Protein AF-A0A953Z1Z4-F1 (afdb_monomer_lite)

Sequence (354 aa):
MKSGLVVFALAICALLLSGCITTVADVEQEVRETPWWFLEAEFSTRVTYVAPASSANELEDGTKLRPILGLQRAVEIAKHGDLLLLQEGTYDLIPQAYVERRVGNAADADYRAEISVSVGLLIEGKALSIIGSGAAKTVIKTNANYGVLFENAGRSQLKNLTLTGGVRGKDGRSTDAALVVRYSWLAVEDCHIVDNNRAEEGGATYPGVIGVCGREGSALMVRRCTIRGNTWDGVALYRSDPEVRESQARALIEDCDISQGNGVGVGVTWDAFGMVVRTKVHNYWKGIGAFGNSVLRVYNSSVFNQRGWGIVATGDAYMEASNNVIFSNGTTGMAAWSSNARGVFRNNIIANNG

Secondary structure (DSSP, 8-state):
-------SSSSSSSSS------SHHHHHHHHHHS-TT-------S-EEEEE---S------SBTTBPEESHHHHHHHPPTTEEEEEPSEEEE---EEEEESS-TTS-GGGTT--EEEEEEEEEESS-EEEEES-TTTEEEE--SSEEEEEEEEEEEEEES-EEE--EE-S-TTS--EEEEEEEEEEEEES-EEE---EE-TT---SS--EEEEE-TT-EEEEES-EEE--SS-SEEE-PPPTTSTT---EEEEES-EEE--SSEEEEE-TT-EEEEES-EEESSSEEEEE-TT-EEEEES-EEE--SSEEEEE-TT-EEEEES-EEE--SSEEEEE-STT-EEEEES-EEES--

Radius of gyration: 21.22 Å; chains: 1; bounding box: 67×40×74 Å

Foldseek 3Di:
DDDDDDDDDPDPPPPPDDDDPPDPVVVVCCVVVVPPPPDPDPADPAEFEEEEADPDPDDADRDPVRGHYADQVVLVPDAARYEYEYEFDEHEFDWDKDWDQAFQQDDPVCRRPIDIWTWRHEQELHAYEYEYPAQVGAEYAQLIQASYEYENHEEYEDYGHEQENFEAEADLRHQGESHEYFLYEYEYYNHEQEHNQHYDDNHDLPPFYESYEFEFNYEYEAELYEQENTAEERYEFTQYDPVDPPRATEYEHENYEFEYYAYEPYEYEAAHEYEYEQYEFEHYLEYHEYYAQYEYEYYLYEFEHHQAEGYEYEHLYEYEYANYEFEHYEHYRYDDDYPNYYYHYYNYHHYHYD

pLDDT: mean 88.82, std 19.3, range [27.14, 98.94]

Structure (mmCIF, N/CA/C/O backbone):
data_AF-A0A953Z1Z4-F1
#
_entry.id   AF-A0A953Z1Z4-F1
#
loop_
_atom_site.group_PDB
_atom_site.id
_atom_site.type_symbol
_atom_site.label_atom_id
_atom_site.label_alt_id
_atom_site.label_comp_id
_atom_site.label_asym_id
_atom_site.label_entity_id
_atom_site.label_seq_id
_atom_site.pdbx_PDB_ins_code
_atom_site.Cartn_x
_atom_site.Cartn_y
_atom_site.Cartn_z
_atom_site.occupancy
_atom_site.B_iso_or_equiv
_atom_site.auth_seq_id
_atom_site.auth_comp_id
_atom_site.auth_asym_id
_atom_site.auth_atom_id
_atom_site.pdbx_PDB_model_num
ATOM 1 N N . MET A 1 1 ? 40.358 -16.518 46.194 1.00 39.00 1 MET A N 1
ATOM 2 C CA . MET A 1 1 ? 39.034 -17.091 45.866 1.00 39.00 1 MET A CA 1
ATOM 3 C C . MET A 1 1 ? 37.999 -15.975 45.811 1.00 39.00 1 MET A C 1
ATOM 5 O O . MET A 1 1 ? 37.407 -15.638 46.825 1.00 39.00 1 MET A O 1
ATOM 9 N N . LYS A 1 2 ? 37.855 -15.345 44.643 1.00 31.38 2 LYS A N 1
ATOM 10 C CA . LYS A 1 2 ? 36.746 -14.458 44.275 1.00 31.38 2 LYS A CA 1
ATOM 11 C C . LYS A 1 2 ? 36.551 -14.649 42.774 1.00 31.38 2 LYS A C 1
ATOM 13 O O . LYS A 1 2 ? 37.437 -14.309 41.999 1.00 31.38 2 LYS A O 1
ATOM 18 N N . SER A 1 3 ? 35.445 -15.266 42.400 1.00 32.06 3 SER A N 1
ATOM 19 C CA . SER A 1 3 ? 35.053 -15.553 41.024 1.00 32.06 3 SER A CA 1
ATOM 20 C C . SER A 1 3 ? 33.548 -15.376 40.942 1.00 32.06 3 SER A C 1
ATOM 22 O O . SER A 1 3 ? 32.828 -15.983 41.734 1.00 32.06 3 SER A O 1
ATOM 24 N N . GLY A 1 4 ? 33.084 -14.553 40.007 1.00 28.70 4 GLY A N 1
ATOM 25 C CA . GLY A 1 4 ? 31.661 -14.416 39.735 1.00 28.70 4 GLY A CA 1
ATOM 26 C C . GLY A 1 4 ? 31.318 -13.178 38.919 1.00 28.70 4 GLY A C 1
ATOM 27 O O . GLY A 1 4 ? 31.053 -12.133 39.493 1.00 28.70 4 GLY A O 1
ATOM 28 N N . LEU A 1 5 ? 31.269 -13.364 37.597 1.00 29.09 5 LEU A N 1
ATOM 29 C CA . LEU A 1 5 ? 30.326 -12.717 36.677 1.00 29.09 5 LEU A CA 1
ATOM 30 C C . LEU A 1 5 ? 30.402 -11.185 36.481 1.00 29.09 5 LEU A C 1
ATOM 32 O O . LEU A 1 5 ? 29.611 -10.458 37.058 1.00 29.09 5 LEU A O 1
ATOM 36 N N . VAL A 1 6 ? 31.243 -10.716 35.546 1.00 29.97 6 VAL A N 1
ATOM 37 C CA . VAL A 1 6 ? 30.913 -9.610 34.611 1.00 29.97 6 VAL A CA 1
ATOM 38 C C . VAL A 1 6 ? 31.758 -9.784 33.340 1.00 29.97 6 VAL A C 1
ATOM 40 O O . VAL A 1 6 ? 32.857 -9.253 33.240 1.00 29.97 6 VAL A O 1
ATOM 43 N N . VAL A 1 7 ? 31.264 -10.544 32.362 1.00 31.16 7 VAL A N 1
ATOM 44 C CA . VAL A 1 7 ? 31.755 -10.507 30.970 1.00 31.16 7 VAL A CA 1
ATOM 45 C C . VAL A 1 7 ? 30.549 -10.726 30.064 1.00 31.16 7 VAL A C 1
ATOM 47 O O . VAL A 1 7 ? 30.296 -11.846 29.658 1.00 31.16 7 VAL A O 1
ATOM 50 N N . PHE A 1 8 ? 29.759 -9.679 29.824 1.00 27.69 8 PHE A N 1
ATOM 51 C CA . PHE A 1 8 ? 28.788 -9.600 28.719 1.00 27.69 8 PHE A CA 1
ATOM 52 C C . PHE A 1 8 ? 28.308 -8.142 28.585 1.00 27.69 8 PHE A C 1
ATOM 54 O O . PHE A 1 8 ? 27.170 -7.816 28.890 1.00 27.69 8 PHE A O 1
ATOM 61 N N . ALA A 1 9 ? 29.213 -7.224 28.222 1.00 28.95 9 ALA A N 1
ATOM 62 C CA . ALA A 1 9 ? 28.842 -5.829 27.924 1.00 28.95 9 ALA A CA 1
ATOM 63 C C . ALA A 1 9 ? 29.837 -5.070 27.016 1.00 28.95 9 ALA A C 1
ATOM 65 O O . ALA A 1 9 ? 29.764 -3.851 26.917 1.00 28.95 9 ALA A O 1
ATOM 66 N N . LEU A 1 10 ? 30.774 -5.747 26.343 1.00 27.14 10 LEU A N 1
ATOM 67 C CA . LEU A 1 10 ? 31.858 -5.085 25.594 1.00 27.14 10 LEU A CA 1
ATOM 68 C C . LEU A 1 10 ? 32.090 -5.700 24.203 1.00 27.14 10 LEU A C 1
ATOM 70 O O . LEU A 1 10 ? 33.219 -5.957 23.806 1.00 27.14 10 LEU A O 1
ATOM 74 N N . ALA A 1 11 ? 31.007 -5.931 23.455 1.00 29.14 11 ALA A N 1
ATOM 75 C CA . ALA A 1 11 ? 31.085 -6.364 22.052 1.00 29.14 11 ALA A CA 1
ATOM 76 C C . ALA A 1 11 ? 30.099 -5.654 21.099 1.00 29.14 11 ALA A C 1
ATOM 78 O O . ALA A 1 11 ? 29.925 -6.103 19.974 1.00 29.14 11 ALA A O 1
ATOM 79 N N . ILE A 1 12 ? 29.468 -4.541 21.506 1.00 30.00 12 ILE A N 1
ATOM 80 C CA . ILE A 1 12 ? 28.538 -3.777 20.637 1.00 30.00 12 ILE A CA 1
ATOM 81 C C . ILE A 1 12 ? 28.973 -2.307 20.434 1.00 30.00 12 ILE A C 1
ATOM 83 O O . ILE A 1 12 ? 28.430 -1.602 19.593 1.00 30.00 12 ILE A O 1
ATOM 87 N N . CYS A 1 13 ? 30.038 -1.838 21.093 1.00 27.14 13 CYS A N 1
ATOM 88 C CA . CYS A 1 13 ? 30.489 -0.440 20.977 1.00 27.14 13 CYS A CA 1
ATOM 89 C C . CYS A 1 13 ? 31.632 -0.178 19.974 1.00 27.14 13 CYS A C 1
ATOM 91 O O . CYS A 1 13 ? 32.169 0.924 19.967 1.00 27.14 13 CYS A O 1
ATOM 93 N N . ALA A 1 14 ? 31.997 -1.129 19.106 1.00 28.48 14 ALA A N 1
ATOM 94 C CA . ALA A 1 14 ? 33.123 -0.967 18.170 1.00 28.48 14 ALA A CA 1
ATOM 95 C C . ALA A 1 14 ? 32.751 -1.059 16.673 1.00 28.48 14 ALA A C 1
ATOM 97 O O . ALA A 1 14 ? 33.623 -1.298 15.847 1.00 28.48 14 ALA A O 1
ATOM 98 N N . LEU A 1 15 ? 31.479 -0.838 16.314 1.00 30.70 15 LEU A N 1
ATOM 99 C CA . LEU A 1 15 ? 31.006 -0.774 14.916 1.00 30.70 15 LEU A CA 1
ATOM 100 C C . LEU A 1 15 ? 30.395 0.589 14.528 1.00 30.70 15 LEU A C 1
ATOM 102 O O . LEU A 1 15 ? 29.820 0.727 13.458 1.00 30.70 15 LEU A O 1
ATOM 106 N N . LEU A 1 16 ? 30.541 1.621 15.370 1.00 35.06 16 LEU A N 1
ATOM 107 C CA . LEU A 1 16 ? 29.943 2.951 15.147 1.00 35.06 16 LEU A CA 1
ATOM 108 C C . LEU A 1 16 ? 30.948 4.059 14.778 1.00 35.06 16 LEU A C 1
ATOM 110 O O . LEU A 1 16 ? 30.630 5.240 14.897 1.00 35.06 16 LEU A O 1
ATOM 114 N N . LEU A 1 17 ? 32.148 3.711 14.302 1.00 35.44 17 LEU A N 1
ATOM 115 C CA . LEU A 1 17 ? 33.164 4.689 13.885 1.00 35.44 17 LEU A CA 1
ATOM 116 C C . LEU A 1 17 ? 33.831 4.328 12.544 1.00 35.44 17 LEU A C 1
ATOM 118 O O . LEU A 1 17 ? 35.035 4.123 12.470 1.00 35.44 17 LEU A O 1
ATOM 122 N N . SER A 1 18 ? 33.030 4.297 11.480 1.00 33.69 18 SER A N 1
ATOM 123 C CA . SER A 1 18 ? 33.409 4.637 10.094 1.00 33.69 18 SER A CA 1
ATOM 124 C C . SER A 1 18 ? 32.100 4.706 9.300 1.00 33.69 18 SER A C 1
ATOM 126 O O . SER A 1 18 ? 31.426 3.702 9.135 1.00 33.69 18 SER A O 1
ATOM 128 N N . GLY A 1 19 ? 31.560 5.874 8.964 1.00 37.56 19 GLY A N 1
ATOM 129 C CA . GLY A 1 19 ? 32.072 6.643 7.838 1.00 37.56 19 GLY A CA 1
ATOM 130 C C . GLY A 1 19 ? 31.734 5.927 6.526 1.00 37.56 19 GLY A C 1
ATOM 131 O O . GLY A 1 19 ? 32.506 5.073 6.115 1.00 37.56 19 GLY A O 1
ATOM 132 N N . CYS A 1 20 ? 30.621 6.327 5.894 1.00 36.88 20 CYS A N 1
ATOM 133 C CA . CYS A 1 20 ? 30.140 5.928 4.560 1.00 36.88 20 CYS A CA 1
ATOM 134 C C . CYS A 1 20 ? 29.563 4.506 4.383 1.00 36.88 20 CYS A C 1
ATOM 136 O O . CYS A 1 20 ? 30.297 3.555 4.159 1.00 36.88 20 CYS A O 1
ATOM 138 N N . ILE A 1 21 ? 28.229 4.400 4.290 1.00 43.94 21 ILE A N 1
ATOM 139 C CA . ILE A 1 21 ? 27.592 3.418 3.393 1.00 43.94 21 ILE A CA 1
ATOM 140 C C . ILE A 1 21 ? 27.780 3.988 1.980 1.00 43.94 21 ILE A C 1
ATOM 142 O O . ILE A 1 21 ? 27.016 4.852 1.552 1.00 43.94 21 ILE A O 1
ATOM 146 N N . THR A 1 22 ? 28.859 3.615 1.290 1.00 38.91 22 THR A N 1
ATOM 147 C CA . THR A 1 22 ? 29.182 4.126 -0.061 1.00 38.91 22 THR A CA 1
ATOM 148 C C . THR A 1 22 ? 29.061 3.077 -1.151 1.00 38.91 22 THR A C 1
ATOM 150 O O . THR A 1 22 ? 29.210 3.416 -2.328 1.00 38.91 22 THR A O 1
ATOM 153 N N . THR A 1 23 ? 28.778 1.815 -0.816 1.00 43.38 23 THR A N 1
ATOM 154 C CA . THR A 1 23 ? 28.785 0.742 -1.810 1.00 43.38 23 THR A CA 1
ATOM 155 C C . THR A 1 23 ? 27.528 -0.125 -1.774 1.00 43.38 23 THR A C 1
ATOM 157 O O . THR A 1 23 ? 26.881 -0.312 -0.749 1.00 43.38 23 THR A O 1
ATOM 160 N N . VAL A 1 24 ? 27.181 -0.689 -2.936 1.00 45.53 24 VAL A N 1
ATOM 161 C CA . VAL A 1 24 ? 26.105 -1.689 -3.082 1.00 45.53 24 VAL A CA 1
ATOM 162 C C . VAL A 1 24 ? 26.367 -2.920 -2.197 1.00 45.53 24 VAL A C 1
ATOM 164 O O . VAL A 1 24 ? 25.415 -3.568 -1.774 1.00 45.53 24 VAL A O 1
ATOM 167 N N . ALA A 1 25 ? 27.635 -3.203 -1.870 1.00 44.03 25 ALA A N 1
ATOM 168 C CA . ALA A 1 25 ? 28.040 -4.314 -1.011 1.00 44.03 25 ALA A CA 1
ATOM 169 C C . ALA A 1 25 ? 27.599 -4.127 0.453 1.00 44.03 25 ALA A C 1
ATOM 171 O O . ALA A 1 25 ? 27.152 -5.089 1.072 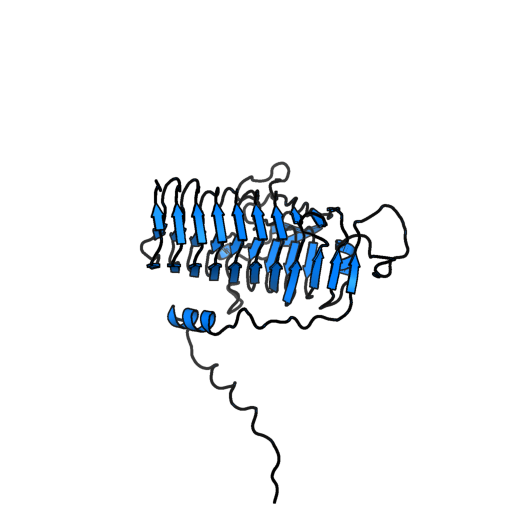1.00 44.03 25 ALA A O 1
ATOM 172 N N . ASP A 1 26 ? 27.622 -2.897 0.971 1.00 46.97 26 ASP A N 1
ATOM 173 C CA . ASP A 1 26 ? 27.179 -2.591 2.340 1.00 46.97 26 ASP A CA 1
ATOM 174 C C . ASP A 1 26 ? 25.657 -2.799 2.482 1.00 46.97 26 ASP A C 1
ATOM 176 O O . ASP A 1 26 ? 25.180 -3.413 3.434 1.00 46.97 26 ASP A O 1
ATOM 180 N N . VAL A 1 27 ? 24.893 -2.406 1.453 1.00 48.56 27 VAL A N 1
ATOM 181 C CA . VAL A 1 27 ? 23.439 -2.649 1.360 1.00 48.56 27 VAL A CA 1
ATOM 182 C C . VAL A 1 27 ? 23.122 -4.134 1.113 1.00 48.56 27 VAL A C 1
ATOM 184 O O . VAL A 1 27 ? 22.095 -4.648 1.555 1.00 48.56 27 VAL A O 1
ATOM 187 N N . GLU A 1 28 ? 23.966 -4.865 0.378 1.00 45.47 28 GLU A N 1
ATOM 188 C CA . GLU A 1 28 ? 23.849 -6.325 0.229 1.00 45.47 28 GLU A CA 1
ATOM 189 C C . GLU A 1 28 ? 24.060 -7.060 1.551 1.00 45.47 28 GLU A C 1
ATOM 191 O O . GLU A 1 28 ? 23.304 -7.990 1.842 1.00 45.47 28 GLU A O 1
ATOM 196 N N . GLN A 1 29 ? 25.044 -6.638 2.344 1.00 45.31 29 GLN A N 1
ATOM 197 C CA . GLN A 1 29 ? 25.326 -7.222 3.645 1.00 45.31 29 GLN A CA 1
ATOM 198 C C . GLN A 1 29 ? 24.194 -6.924 4.633 1.00 45.31 29 GLN A C 1
ATOM 200 O O . GLN A 1 29 ? 23.641 -7.854 5.210 1.00 45.31 29 GLN A O 1
ATOM 205 N N . GLU A 1 30 ? 23.733 -5.677 4.730 1.00 47.91 30 GLU A N 1
ATOM 206 C CA . GLU A 1 30 ? 22.654 -5.297 5.648 1.00 47.91 30 GLU A CA 1
ATOM 207 C C . GLU A 1 30 ? 21.309 -5.959 5.299 1.00 47.91 30 GLU A C 1
ATOM 209 O O . GLU A 1 30 ? 20.579 -6.390 6.187 1.00 47.91 30 GLU A O 1
ATOM 214 N N . VAL A 1 31 ? 20.982 -6.140 4.014 1.00 49.59 31 VAL A N 1
ATOM 215 C CA . VAL A 1 31 ? 19.740 -6.831 3.608 1.00 49.59 31 VAL A CA 1
ATOM 216 C C . VAL A 1 31 ? 19.810 -8.345 3.824 1.00 49.59 31 VAL A C 1
ATOM 218 O O . VAL A 1 31 ? 18.771 -8.973 4.039 1.00 49.59 31 VAL A O 1
ATOM 221 N N . ARG A 1 32 ? 21.007 -8.942 3.756 1.00 45.38 32 ARG A N 1
ATOM 222 C CA . ARG A 1 32 ? 21.220 -10.360 4.087 1.00 45.38 32 ARG A CA 1
ATOM 223 C C . ARG A 1 32 ? 21.270 -10.603 5.594 1.00 45.38 32 ARG A C 1
ATOM 225 O O . ARG A 1 32 ? 20.822 -11.658 6.036 1.00 45.38 32 ARG A O 1
ATOM 232 N N . GLU A 1 33 ? 21.819 -9.660 6.354 1.00 44.09 33 GLU A N 1
ATOM 233 C CA . GLU A 1 33 ? 22.084 -9.802 7.788 1.00 44.09 33 GLU A CA 1
ATOM 234 C C . GLU A 1 33 ? 20.971 -9.239 8.674 1.00 44.09 33 GLU A C 1
ATOM 236 O O . GLU A 1 33 ? 20.835 -9.700 9.804 1.00 44.09 33 GLU A O 1
ATOM 241 N N . THR A 1 34 ? 20.128 -8.323 8.179 1.00 47.97 34 THR A N 1
ATOM 242 C CA . THR A 1 34 ? 18.913 -7.902 8.890 1.00 47.97 34 THR A CA 1
ATOM 243 C C . THR A 1 34 ? 17.870 -9.004 8.733 1.00 47.97 34 THR A C 1
ATOM 245 O O . THR A 1 34 ? 17.279 -9.149 7.657 1.00 47.97 34 THR A O 1
ATOM 248 N N . PRO A 1 35 ? 17.612 -9.822 9.764 1.00 45.59 35 PRO A N 1
ATOM 249 C CA . PRO A 1 35 ? 16.699 -10.933 9.628 1.00 45.59 35 PRO A CA 1
ATOM 250 C C . PRO A 1 35 ? 15.281 -10.361 9.587 1.00 45.59 35 PRO A C 1
ATOM 252 O O . PRO A 1 35 ? 14.710 -10.009 10.616 1.00 45.59 35 PRO A O 1
ATOM 255 N N . TRP A 1 36 ? 14.687 -10.302 8.393 1.00 51.44 36 TRP A N 1
ATOM 256 C CA . TRP A 1 36 ? 13.279 -9.928 8.179 1.00 51.44 36 TRP A CA 1
ATOM 257 C C . TRP A 1 36 ? 12.291 -10.776 9.010 1.00 51.44 36 TRP A C 1
ATOM 259 O O . TRP A 1 36 ? 11.128 -10.415 9.160 1.00 51.44 36 TRP A O 1
ATOM 269 N N . TRP A 1 37 ? 12.760 -11.905 9.547 1.00 52.84 37 TRP A N 1
ATOM 270 C CA . TRP A 1 37 ? 12.016 -12.916 10.293 1.00 52.84 37 TRP A CA 1
ATOM 271 C C . TRP A 1 37 ? 12.143 -12.816 11.825 1.00 52.84 37 TRP A C 1
ATOM 273 O O . TRP A 1 37 ? 11.499 -13.594 12.523 1.00 52.84 37 TRP A O 1
ATOM 283 N N . PHE A 1 38 ? 12.909 -11.867 12.372 1.00 40.75 38 PHE A N 1
ATOM 284 C CA . PHE A 1 38 ? 13.003 -11.653 13.822 1.00 40.75 38 PHE A CA 1
ATOM 285 C C . PHE A 1 38 ? 12.279 -10.374 14.216 1.00 40.75 38 PHE A C 1
ATOM 287 O O . PHE A 1 38 ? 12.937 -9.374 14.427 1.00 40.75 38 PHE A O 1
ATOM 294 N N . LEU A 1 39 ? 10.949 -10.378 14.314 1.00 45.50 39 LEU A N 1
ATOM 295 C CA . LEU A 1 39 ? 10.192 -9.340 15.026 1.00 45.50 39 LEU A CA 1
ATOM 296 C C . LEU A 1 39 ? 8.840 -9.918 15.471 1.00 45.50 39 LEU A C 1
ATOM 298 O O . LEU A 1 39 ? 7.792 -9.567 14.930 1.00 45.50 39 LEU A O 1
ATOM 302 N N . GLU A 1 40 ? 8.846 -10.809 16.465 1.00 49.97 40 GLU A N 1
ATOM 303 C CA . GLU A 1 40 ? 7.657 -10.938 17.312 1.00 49.97 40 GLU A CA 1
ATOM 304 C C . GLU A 1 40 ? 7.470 -9.569 17.969 1.00 49.97 40 GLU A C 1
ATOM 306 O O . GLU A 1 40 ? 8.343 -9.093 18.697 1.00 49.97 40 GLU A O 1
ATOM 311 N N . ALA A 1 41 ? 6.406 -8.852 17.610 1.00 53.59 41 ALA A N 1
ATOM 312 C CA . ALA A 1 41 ? 6.128 -7.606 18.296 1.00 53.59 41 ALA A CA 1
ATOM 313 C C . ALA A 1 41 ? 5.805 -7.937 19.758 1.00 53.59 41 ALA A C 1
ATOM 315 O O . ALA A 1 41 ? 5.051 -8.868 20.046 1.00 53.59 41 ALA A O 1
ATOM 316 N N . GLU A 1 42 ? 6.398 -7.179 20.677 1.00 53.47 42 GLU A N 1
ATOM 317 C CA . GLU A 1 42 ? 6.029 -7.202 22.088 1.00 53.47 42 GLU A CA 1
ATOM 318 C C . GLU A 1 42 ? 4.626 -6.596 22.206 1.00 53.47 42 GLU A C 1
ATOM 320 O O . GLU A 1 42 ? 4.450 -5.398 22.418 1.00 53.47 42 GLU A O 1
ATOM 325 N N . PHE A 1 43 ? 3.604 -7.411 21.951 1.00 60.69 43 PHE A N 1
ATOM 326 C CA . PHE A 1 43 ? 2.219 -6.978 22.035 1.00 60.69 43 PHE A CA 1
ATOM 327 C C . PHE A 1 43 ? 1.748 -6.990 23.491 1.00 60.69 43 PHE A C 1
ATOM 329 O O . PHE A 1 43 ? 1.956 -7.949 24.238 1.00 60.69 43 PHE A O 1
ATOM 336 N N . SER A 1 44 ? 1.068 -5.912 23.874 1.00 56.88 44 SER A N 1
ATOM 337 C CA . SER A 1 44 ? 0.261 -5.842 25.088 1.00 56.88 44 SER A CA 1
ATOM 338 C C . SER A 1 44 ? -0.927 -6.800 24.946 1.00 56.88 44 SER A C 1
ATOM 340 O O . SER A 1 44 ? -1.548 -6.923 23.894 1.00 56.88 44 SER A O 1
ATOM 342 N N . THR A 1 45 ? -1.256 -7.506 26.023 1.00 70.06 45 THR A N 1
ATOM 343 C CA . THR A 1 45 ? -2.202 -8.633 26.051 1.00 70.06 45 THR A CA 1
ATOM 344 C C . THR A 1 45 ? -3.681 -8.237 26.005 1.00 70.06 45 THR A C 1
ATOM 346 O O . THR A 1 45 ? -4.545 -9.118 26.055 1.00 70.06 45 THR A O 1
ATOM 349 N N . ARG A 1 46 ? -4.024 -6.941 25.929 1.00 94.00 46 ARG A N 1
ATOM 350 C CA . ARG A 1 46 ? -5.434 -6.532 25.913 1.00 94.00 46 ARG A CA 1
ATOM 351 C C . ARG A 1 46 ? -6.049 -6.777 24.538 1.00 94.00 46 ARG A C 1
ATOM 353 O O . ARG A 1 46 ? -5.721 -6.120 23.554 1.00 94.00 46 ARG A O 1
ATOM 360 N N . VAL A 1 47 ? -7.018 -7.686 24.519 1.00 96.44 47 VAL A N 1
ATOM 361 C CA . VAL A 1 47 ? -7.867 -7.959 23.359 1.00 96.44 47 VAL A CA 1
ATOM 362 C C . VAL A 1 47 ? -9.139 -7.127 23.460 1.00 96.44 47 VAL A C 1
ATOM 364 O O . VAL A 1 47 ? -9.850 -7.202 24.462 1.00 96.44 47 VAL A O 1
ATOM 367 N N . THR A 1 48 ? -9.436 -6.365 22.412 1.00 97.12 48 THR A N 1
ATOM 368 C CA . THR A 1 48 ? -10.671 -5.591 22.270 1.00 97.12 48 THR A CA 1
ATOM 369 C C . THR A 1 48 ? -11.428 -6.087 21.046 1.00 97.12 48 THR A C 1
ATOM 371 O O . THR A 1 48 ? -10.906 -6.071 19.932 1.00 97.12 48 THR A O 1
ATOM 374 N N . TYR A 1 49 ? -12.664 -6.532 21.244 1.00 97.31 49 TYR A N 1
ATOM 375 C CA . TYR A 1 49 ? -13.571 -6.864 20.153 1.00 97.31 49 TYR A CA 1
ATOM 376 C C . TYR A 1 49 ? -14.241 -5.591 19.654 1.00 97.31 49 TYR A C 1
ATOM 378 O O . TYR A 1 49 ? -14.703 -4.774 20.452 1.00 97.31 49 TYR A O 1
ATOM 386 N N . VAL A 1 50 ? -14.300 -5.438 18.336 1.00 97.44 50 VAL A N 1
ATOM 387 C CA . VAL A 1 50 ? -14.868 -4.259 17.684 1.00 97.44 50 VAL A CA 1
ATOM 388 C C . VAL A 1 50 ? -15.931 -4.714 16.699 1.00 97.44 50 VAL A C 1
ATOM 390 O O . VAL A 1 50 ? -15.663 -5.573 15.860 1.00 97.44 50 VAL A O 1
ATOM 393 N N . ALA A 1 51 ? -17.119 -4.129 16.761 1.00 96.94 51 ALA A N 1
ATOM 394 C CA . ALA A 1 51 ? -18.193 -4.362 15.801 1.00 96.94 51 ALA A CA 1
ATOM 395 C C . ALA A 1 51 ? -18.392 -3.124 14.914 1.00 96.94 51 ALA A C 1
ATOM 397 O O . ALA A 1 51 ? -17.997 -2.018 15.304 1.00 96.94 51 ALA A O 1
ATOM 398 N N . PRO A 1 52 ? -18.974 -3.274 13.711 1.00 96.88 52 PRO A N 1
ATOM 399 C CA . PRO A 1 52 ? -19.444 -2.131 12.938 1.00 96.88 52 PRO A CA 1
ATOM 400 C C . PRO A 1 52 ? -20.328 -1.213 13.787 1.00 96.88 52 PRO A C 1
ATOM 402 O O . PRO A 1 52 ? -21.045 -1.682 14.673 1.00 96.88 52 PRO A O 1
ATOM 405 N N . ALA A 1 53 ? -20.291 0.092 13.514 1.00 91.19 53 ALA A N 1
ATOM 406 C CA . ALA A 1 53 ? -21.181 1.024 14.195 1.00 91.19 53 ALA A CA 1
ATOM 407 C C . ALA A 1 53 ? -22.643 0.623 13.932 1.00 91.19 53 ALA A C 1
ATOM 409 O O . ALA A 1 53 ? -23.041 0.415 12.784 1.00 91.19 53 ALA A O 1
ATOM 410 N N . SER A 1 54 ? -23.433 0.509 14.996 1.00 83.25 54 SER A N 1
ATOM 411 C CA . SER A 1 54 ? -24.879 0.309 14.921 1.00 83.25 54 SER A CA 1
ATOM 412 C C . SER A 1 54 ? -25.582 1.495 15.579 1.00 83.25 54 SER A C 1
ATOM 414 O O . SER A 1 54 ? -24.979 2.231 16.356 1.00 83.25 54 SER A O 1
ATOM 416 N N . SER A 1 55 ? -26.858 1.711 15.268 1.00 64.06 55 SER A N 1
ATOM 417 C CA . SER A 1 55 ? -27.637 2.825 15.823 1.00 64.06 55 SER A CA 1
ATOM 418 C C . SER A 1 55 ? -28.052 2.637 17.292 1.00 64.06 55 SER A C 1
ATOM 420 O O . SER A 1 55 ? -28.821 3.448 17.803 1.00 64.06 55 SER A O 1
ATOM 422 N N . ALA A 1 56 ? -27.628 1.561 17.964 1.00 62.75 56 ALA A N 1
ATOM 423 C CA . ALA A 1 56 ? -28.070 1.233 19.315 1.00 62.75 56 ALA A CA 1
ATOM 424 C C . ALA A 1 56 ? -27.082 1.742 20.379 1.00 62.75 56 ALA A C 1
ATOM 426 O O . ALA A 1 56 ? -25.893 1.442 20.335 1.00 62.75 56 ALA A O 1
ATOM 427 N N . ASN A 1 57 ? -27.603 2.482 21.363 1.00 60.19 57 ASN A N 1
ATOM 428 C CA . ASN A 1 57 ? -26.886 2.850 22.587 1.00 60.19 57 ASN A CA 1
ATOM 429 C C . ASN A 1 57 ? -26.766 1.619 23.497 1.00 60.19 57 ASN A C 1
ATOM 431 O O . ASN A 1 57 ? -27.578 1.431 24.405 1.00 60.19 57 ASN A O 1
ATOM 435 N N . GLU A 1 58 ? -25.775 0.773 23.247 1.00 74.38 58 GLU A N 1
ATOM 436 C CA . GLU A 1 58 ? -25.441 -0.342 24.131 1.00 74.38 58 GLU A CA 1
ATOM 437 C C . GLU A 1 58 ? -24.241 0.008 25.019 1.00 74.38 58 GLU A C 1
ATOM 439 O O . GLU A 1 58 ? -23.407 0.849 24.691 1.00 74.38 58 GLU A O 1
ATOM 444 N N . LEU A 1 59 ? -24.169 -0.610 26.199 1.00 83.31 59 LEU A N 1
ATOM 445 C CA . LEU A 1 59 ? -23.004 -0.490 27.073 1.00 83.31 59 LEU A CA 1
ATOM 446 C C . LEU A 1 59 ? -21.840 -1.277 26.459 1.00 83.31 59 LEU A C 1
ATOM 448 O O . LEU A 1 59 ? -21.898 -2.503 26.401 1.00 83.31 59 LEU A O 1
ATOM 452 N N . GLU A 1 60 ? -20.780 -0.584 26.053 1.00 91.25 60 GLU A N 1
ATOM 453 C CA . GLU A 1 60 ? -19.582 -1.171 25.443 1.00 91.25 60 GLU A CA 1
ATOM 454 C C . GLU A 1 60 ? -18.477 -1.386 26.491 1.00 91.25 60 GLU A C 1
ATOM 456 O O . GLU A 1 60 ? -18.145 -0.473 27.249 1.00 91.25 60 GLU A O 1
ATOM 461 N N . ASP A 1 61 ? -17.865 -2.573 26.533 1.00 93.44 61 ASP A N 1
ATOM 462 C CA . ASP A 1 61 ? -16.680 -2.834 27.374 1.00 93.44 61 ASP A CA 1
ATOM 463 C C . ASP A 1 61 ? -15.496 -3.446 26.601 1.00 93.44 61 ASP A C 1
ATOM 465 O O . ASP A 1 61 ? -14.417 -3.661 27.164 1.00 93.44 61 ASP A O 1
ATOM 469 N N . GLY A 1 62 ? -15.674 -3.694 25.299 1.00 94.19 62 GLY A N 1
ATOM 470 C CA . GLY A 1 62 ? -14.670 -4.283 24.419 1.00 94.19 62 GLY A CA 1
ATOM 471 C C . GLY A 1 62 ? -14.547 -5.801 24.537 1.00 94.19 62 GLY A C 1
ATOM 472 O O . GLY A 1 62 ? -13.658 -6.389 23.919 1.00 94.19 62 GLY A O 1
ATOM 473 N N . THR A 1 63 ? -15.422 -6.460 25.298 1.00 95.62 63 THR A N 1
ATOM 474 C CA . THR A 1 63 ? -15.525 -7.923 25.315 1.00 95.62 63 THR A CA 1
ATOM 475 C C . THR A 1 63 ? -16.263 -8.433 24.080 1.00 95.62 63 THR A C 1
ATOM 477 O O . THR A 1 63 ? -16.948 -7.695 23.379 1.00 95.62 63 THR A O 1
ATOM 480 N N . LYS A 1 64 ? -16.180 -9.742 23.821 1.00 93.94 64 LYS A N 1
ATOM 481 C CA . LYS A 1 64 ? -16.878 -10.374 22.693 1.00 93.94 64 LYS A CA 1
ATOM 482 C C . LYS A 1 64 ? -18.402 -10.179 22.732 1.00 93.94 64 LYS A C 1
ATOM 484 O O . LYS A 1 64 ? -19.017 -10.117 21.674 1.00 93.94 64 LYS A O 1
ATOM 489 N N . LEU A 1 65 ? -18.992 -10.121 23.931 1.00 93.06 65 LEU A N 1
ATOM 490 C CA . LEU A 1 65 ? -20.438 -9.950 24.129 1.00 93.06 65 LEU A CA 1
ATOM 491 C C . LEU A 1 65 ? -20.878 -8.484 24.079 1.00 93.06 65 LEU A C 1
ATOM 493 O O . LEU A 1 65 ? -22.049 -8.224 23.833 1.00 93.06 65 LEU A O 1
ATOM 497 N N . ARG A 1 66 ? -19.959 -7.547 24.335 1.00 94.25 66 ARG A N 1
ATOM 498 C CA . ARG A 1 66 ? -20.206 -6.100 24.354 1.00 94.25 66 ARG A CA 1
ATOM 499 C C . ARG A 1 66 ? -19.055 -5.373 23.644 1.00 94.25 66 ARG A C 1
ATOM 501 O O . ARG A 1 66 ? -18.252 -4.696 24.300 1.00 94.25 66 ARG A O 1
ATOM 508 N N . PRO A 1 67 ? -18.906 -5.590 22.322 1.00 95.94 67 PRO A N 1
ATOM 509 C CA . PRO A 1 67 ? -17.797 -5.036 21.556 1.00 95.94 67 PRO A CA 1
ATOM 510 C C . PRO A 1 67 ? -17.852 -3.506 21.543 1.00 95.94 67 PRO A C 1
ATOM 512 O O . PRO A 1 67 ? -18.912 -2.916 21.729 1.00 95.94 67 PRO A O 1
ATOM 515 N N . ILE A 1 68 ? -16.713 -2.868 21.279 1.00 96.44 68 ILE A N 1
ATOM 516 C CA . ILE A 1 68 ? -16.690 -1.434 20.968 1.00 96.44 68 ILE A CA 1
ATOM 517 C C . ILE A 1 68 ? -17.372 -1.226 19.615 1.00 96.44 68 ILE A C 1
ATOM 519 O O . ILE A 1 68 ? -17.040 -1.930 18.652 1.00 96.44 68 I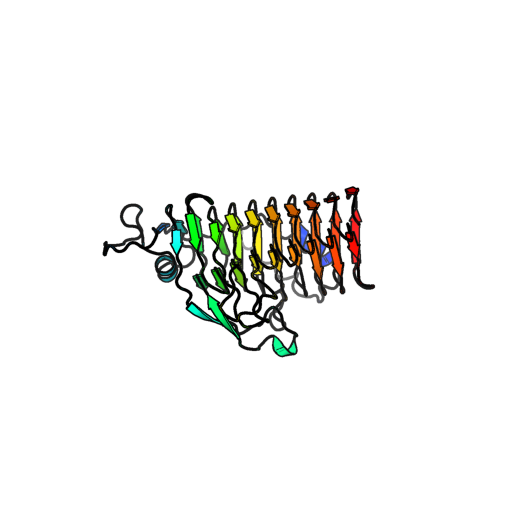LE A O 1
ATOM 523 N N . LEU A 1 69 ? -18.304 -0.278 19.520 1.00 95.75 69 LEU A N 1
ATOM 524 C CA . LEU A 1 69 ? -18.986 0.022 18.264 1.00 95.75 69 LEU A CA 1
ATOM 525 C C . LEU A 1 69 ? -18.185 1.068 17.483 1.00 95.75 69 LEU A C 1
ATOM 527 O O . LEU A 1 69 ? -17.963 2.193 17.926 1.00 95.75 69 LEU A O 1
ATOM 531 N N . GLY A 1 70 ? -17.758 0.694 16.279 1.00 96.12 70 GLY A N 1
ATOM 532 C CA . GLY A 1 70 ? -17.003 1.567 15.386 1.00 96.12 70 GLY A CA 1
ATOM 533 C C . GLY A 1 70 ? -15.485 1.498 15.580 1.00 96.12 70 GLY A C 1
ATOM 534 O O . GLY A 1 70 ? -14.939 1.542 16.684 1.00 96.12 70 GLY A O 1
ATOM 535 N N . LEU A 1 71 ? -14.775 1.425 14.452 1.00 98.06 71 LEU A N 1
ATOM 536 C CA . LEU A 1 71 ? -13.324 1.242 14.435 1.00 98.06 71 LEU A CA 1
ATOM 537 C C . LEU A 1 71 ? -12.554 2.487 14.886 1.00 98.06 71 LEU A C 1
ATOM 539 O O . LEU A 1 71 ? -11.593 2.352 15.638 1.00 98.06 71 LEU A O 1
ATOM 543 N N . GLN A 1 72 ? -12.973 3.688 14.468 1.00 97.62 72 GLN A N 1
ATOM 544 C CA . GLN A 1 72 ? -12.296 4.932 14.868 1.00 97.62 72 GLN A CA 1
ATOM 545 C C . GLN A 1 72 ? -12.305 5.079 16.393 1.00 97.62 72 GLN A C 1
ATOM 547 O O . GLN A 1 72 ? -11.257 5.297 16.997 1.00 97.62 72 GLN A O 1
ATOM 552 N N . ARG A 1 73 ? -13.454 4.815 17.030 1.00 96.50 73 ARG A N 1
ATOM 553 C CA . ARG A 1 73 ? -13.575 4.854 18.487 1.00 96.50 73 ARG A CA 1
ATOM 554 C C . ARG A 1 73 ? -12.697 3.814 19.180 1.00 96.50 73 ARG A C 1
ATOM 556 O O . ARG A 1 73 ? -12.026 4.135 20.159 1.00 96.50 73 ARG A O 1
ATOM 563 N N . ALA A 1 74 ? -12.679 2.581 18.672 1.00 97.69 74 ALA A N 1
ATOM 564 C CA . ALA A 1 74 ? -11.818 1.531 19.207 1.00 97.69 74 ALA A CA 1
ATOM 565 C C . ALA A 1 74 ? -10.333 1.912 19.125 1.00 97.69 74 ALA A C 1
ATOM 567 O O . ALA A 1 74 ? -9.607 1.739 20.102 1.00 97.69 74 ALA A O 1
ATOM 568 N N . VAL A 1 75 ? -9.893 2.485 18.001 1.00 98.00 75 VAL A N 1
ATOM 569 C CA . VAL A 1 75 ? -8.520 2.978 17.841 1.00 98.00 75 VAL A CA 1
ATOM 570 C C . VAL A 1 75 ? -8.228 4.123 18.802 1.00 98.00 75 VAL A C 1
ATOM 572 O O . VAL A 1 75 ? -7.173 4.095 19.423 1.00 98.00 75 VAL A O 1
ATOM 575 N N . GLU A 1 76 ? -9.126 5.091 18.995 1.00 97.56 76 GLU A N 1
ATOM 576 C CA . GLU A 1 76 ? -8.928 6.199 19.944 1.00 97.56 76 GLU A CA 1
ATOM 577 C C . GLU A 1 76 ? -8.618 5.704 21.363 1.00 97.56 76 GLU A C 1
ATOM 579 O O . GLU A 1 76 ? -7.648 6.157 21.974 1.00 97.56 76 GLU A O 1
ATOM 584 N N . ILE A 1 77 ? -9.399 4.744 21.872 1.00 97.25 77 ILE A N 1
ATOM 585 C CA . ILE A 1 77 ? -9.266 4.245 23.251 1.00 97.25 77 ILE A CA 1
ATOM 586 C C . ILE A 1 77 ? -8.197 3.156 23.420 1.00 97.25 77 ILE A C 1
ATOM 588 O O . ILE A 1 77 ? -7.815 2.850 24.555 1.00 97.25 77 ILE A O 1
ATOM 592 N N . ALA A 1 78 ? -7.734 2.553 22.322 1.00 97.06 78 ALA A N 1
ATOM 593 C CA . ALA A 1 78 ? -6.700 1.527 22.346 1.00 97.06 78 ALA A CA 1
ATOM 594 C C . ALA A 1 78 ? -5.366 2.091 22.846 1.00 97.06 78 ALA A C 1
ATOM 596 O O . ALA A 1 78 ? -4.986 3.230 22.540 1.00 97.06 78 ALA A O 1
ATOM 597 N N . LYS A 1 79 ? -4.636 1.269 23.595 1.00 96.81 79 LYS A N 1
ATOM 598 C CA . LYS A 1 79 ? -3.299 1.574 24.104 1.00 96.81 79 LYS A CA 1
ATOM 599 C C . LYS A 1 79 ? -2.228 0.952 23.214 1.00 96.81 79 LYS A C 1
ATOM 601 O O . LYS A 1 79 ? -2.505 0.118 22.357 1.00 96.81 79 LYS A O 1
ATOM 606 N N . HIS A 1 80 ? -0.987 1.384 23.423 1.00 96.31 80 HIS A N 1
ATOM 607 C CA . HIS A 1 80 ? 0.166 0.805 22.746 1.00 96.31 80 HIS A CA 1
ATOM 608 C C . HIS A 1 80 ? 0.231 -0.712 22.968 1.00 96.31 80 HIS A C 1
ATOM 610 O O . HIS A 1 80 ? 0.215 -1.184 24.103 1.00 96.31 80 HIS A O 1
ATOM 616 N N . GLY A 1 81 ? 0.329 -1.448 21.866 1.00 95.50 81 GLY A N 1
ATOM 617 C CA . GLY A 1 81 ? 0.432 -2.898 21.816 1.00 95.50 81 GLY A CA 1
ATOM 618 C C . GLY A 1 81 ? -0.905 -3.641 21.837 1.00 95.50 81 GLY A C 1
ATOM 619 O O . GLY A 1 81 ? -0.863 -4.864 21.781 1.00 95.50 81 GLY A O 1
ATOM 620 N N . ASP A 1 82 ? -2.055 -2.961 21.929 1.00 96.88 82 ASP A N 1
ATOM 621 C CA . ASP A 1 82 ? -3.365 -3.624 22.006 1.00 96.88 82 ASP A CA 1
ATOM 622 C C . ASP A 1 82 ? -3.725 -4.376 20.706 1.00 96.88 82 ASP A C 1
ATOM 624 O O . ASP A 1 82 ? -3.343 -3.993 19.592 1.00 96.88 82 ASP A O 1
ATOM 628 N N . LEU A 1 83 ? -4.529 -5.436 20.862 1.00 96.94 83 LEU A N 1
ATOM 629 C CA . LEU A 1 83 ? -5.104 -6.221 19.770 1.00 96.94 83 LEU A CA 1
ATOM 630 C C . LEU A 1 83 ? -6.581 -5.863 19.568 1.00 96.94 83 LEU A C 1
ATOM 632 O O . LEU A 1 83 ? -7.410 -6.073 20.455 1.00 96.94 83 LEU A O 1
ATOM 636 N N . LEU A 1 84 ? -6.919 -5.393 18.370 1.00 97.81 84 LEU A N 1
ATOM 637 C CA . LEU A 1 84 ? -8.282 -5.141 17.916 1.00 97.81 84 LEU A CA 1
ATOM 638 C C . LEU A 1 84 ? -8.752 -6.293 17.018 1.00 97.81 84 LEU A C 1
ATOM 640 O O . LEU A 1 84 ? -8.239 -6.487 15.914 1.00 97.81 84 LEU A O 1
ATOM 644 N N . LEU A 1 85 ? -9.745 -7.048 17.490 1.00 97.81 85 LEU A N 1
ATOM 645 C CA . LEU A 1 85 ? -10.404 -8.108 16.728 1.00 97.81 85 LEU A CA 1
ATOM 646 C C . LEU A 1 85 ? -11.703 -7.575 16.131 1.00 97.81 85 LEU A C 1
ATOM 648 O O . LEU A 1 85 ? -12.678 -7.334 16.847 1.00 97.81 85 LEU A O 1
ATOM 652 N N . LEU A 1 86 ? -11.713 -7.398 14.814 1.00 98.38 86 LEU A N 1
ATOM 653 C CA . LEU A 1 86 ? -12.867 -6.886 14.091 1.00 98.38 86 LEU A CA 1
ATOM 654 C C . LEU A 1 86 ? -13.822 -8.033 13.765 1.00 98.38 86 LEU A C 1
ATOM 656 O O . LEU A 1 86 ? -13.447 -9.024 13.126 1.00 98.38 86 LEU A O 1
ATOM 660 N N . GLN A 1 87 ? -15.071 -7.882 14.193 1.00 97.94 87 GLN A N 1
ATOM 661 C CA . GLN A 1 87 ? -16.163 -8.749 13.777 1.00 97.94 87 GLN A CA 1
ATOM 662 C C . GLN A 1 87 ? -16.418 -8.620 12.264 1.00 97.94 87 GLN A C 1
ATOM 664 O O . GLN A 1 87 ? -15.855 -7.775 11.558 1.00 97.94 87 GLN A O 1
ATOM 669 N N . GLU A 1 88 ? -17.233 -9.523 11.729 1.00 97.94 88 GLU A N 1
ATOM 670 C CA . GLU A 1 88 ? -17.687 -9.400 10.348 1.00 97.94 88 GLU A CA 1
ATOM 671 C C . GLU A 1 88 ? -18.561 -8.153 10.161 1.00 97.94 88 GLU A C 1
ATOM 673 O O . GLU A 1 88 ? -19.266 -7.715 11.070 1.00 97.94 88 GLU A O 1
ATOM 678 N N . GLY A 1 89 ? -18.497 -7.577 8.964 1.00 98.00 89 GLY A N 1
ATOM 679 C CA . GLY A 1 89 ? -19.269 -6.408 8.577 1.00 98.00 89 GLY A CA 1
ATOM 680 C C . GLY A 1 89 ? -18.433 -5.314 7.927 1.00 98.00 89 GLY A C 1
ATOM 681 O O . GLY A 1 89 ? -17.256 -5.487 7.599 1.00 98.00 89 GLY A O 1
ATOM 682 N N . THR A 1 90 ? -19.089 -4.178 7.695 1.00 98.31 90 THR A N 1
ATOM 683 C CA . THR A 1 90 ? -18.495 -3.006 7.047 1.00 98.31 90 THR A CA 1
ATOM 684 C C . THR A 1 90 ? -18.306 -1.879 8.053 1.00 98.31 90 THR A C 1
ATOM 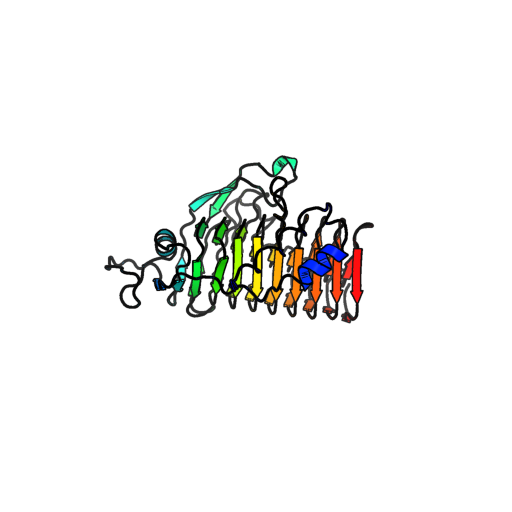686 O O . THR A 1 90 ? -19.266 -1.415 8.658 1.00 98.31 90 THR A O 1
ATOM 689 N N . TYR A 1 91 ? -17.072 -1.412 8.181 1.00 98.38 91 TYR A N 1
ATOM 690 C CA . TYR A 1 91 ? -16.674 -0.265 8.981 1.00 98.38 91 TYR A CA 1
ATOM 691 C C . TYR A 1 91 ? -16.545 0.934 8.041 1.00 98.38 91 TYR A C 1
ATOM 693 O O . TYR A 1 91 ? -15.523 1.096 7.373 1.00 98.38 91 TYR A O 1
ATOM 701 N N . ASP A 1 92 ? -17.612 1.725 7.938 1.00 98.06 92 ASP A N 1
ATOM 702 C CA . ASP A 1 92 ? -17.625 2.971 7.167 1.00 98.06 92 ASP A CA 1
ATOM 703 C C . ASP A 1 92 ? -16.977 4.080 8.006 1.00 98.06 92 ASP A C 1
ATOM 705 O O . ASP A 1 92 ? -17.516 4.484 9.038 1.00 98.06 92 ASP A O 1
ATOM 709 N N . LEU A 1 93 ? -15.775 4.506 7.612 1.00 98.12 93 LEU A N 1
ATOM 710 C CA . LEU A 1 93 ? -15.019 5.527 8.330 1.00 98.12 93 LEU A CA 1
ATOM 711 C C . LEU A 1 93 ? -15.488 6.922 7.922 1.00 98.12 93 LEU A C 1
ATOM 713 O O . LEU A 1 93 ? -15.801 7.169 6.752 1.00 98.12 93 LEU A O 1
ATOM 717 N N . ILE A 1 94 ? -15.492 7.836 8.893 1.00 97.94 94 ILE A N 1
ATOM 718 C CA . ILE A 1 94 ? -15.748 9.256 8.663 1.00 97.94 94 ILE A CA 1
ATOM 719 C C . ILE A 1 94 ? -14.393 9.943 8.449 1.00 97.94 94 ILE A C 1
ATOM 721 O O . ILE A 1 94 ? -13.593 9.973 9.390 1.00 97.94 94 ILE A O 1
ATOM 725 N N . PRO A 1 95 ? -14.113 10.495 7.255 1.00 98.12 95 PRO A N 1
ATOM 726 C CA . PRO A 1 95 ? -12.850 11.172 6.986 1.00 98.12 95 PRO A CA 1
ATOM 727 C C . PRO A 1 95 ? -12.647 12.370 7.914 1.00 98.12 95 PRO A C 1
ATOM 729 O O . PRO A 1 95 ? -13.556 13.176 8.117 1.00 98.12 95 PRO A O 1
ATOM 732 N N . GLN A 1 96 ? -11.439 12.504 8.448 1.00 98.19 96 GLN A N 1
ATOM 733 C CA . GLN A 1 96 ? -11.026 13.618 9.296 1.00 98.19 96 GLN A CA 1
ATOM 734 C C . GLN A 1 96 ? -10.049 14.507 8.530 1.00 98.19 96 GLN A C 1
ATOM 736 O O . GLN A 1 96 ? -9.198 14.005 7.797 1.00 98.19 96 GLN A O 1
ATOM 741 N N . ALA A 1 97 ? -10.161 15.826 8.690 1.00 97.75 97 ALA A N 1
ATOM 742 C CA . ALA A 1 97 ? -9.192 16.753 8.115 1.00 97.75 97 ALA A CA 1
ATOM 743 C C . ALA A 1 97 ? -7.811 16.540 8.753 1.00 97.75 97 ALA A C 1
ATOM 745 O O . ALA A 1 97 ? -7.695 16.422 9.972 1.00 97.75 97 ALA A O 1
ATOM 746 N N . TYR A 1 98 ? -6.771 16.525 7.928 1.00 98.06 98 TYR A N 1
ATOM 747 C CA . TYR A 1 98 ? -5.388 16.345 8.346 1.00 98.06 98 TYR A CA 1
ATOM 748 C C . TYR A 1 98 ? -4.480 17.261 7.519 1.00 98.06 98 TYR A C 1
ATOM 750 O O . TYR A 1 98 ? -4.722 17.515 6.337 1.00 98.06 98 TYR A O 1
ATOM 758 N N . VAL A 1 99 ? -3.433 17.785 8.151 1.00 97.50 99 VAL A N 1
ATOM 759 C CA . VAL A 1 99 ? -2.430 18.613 7.475 1.00 97.50 99 VAL A CA 1
ATOM 760 C C . VAL A 1 99 ? -1.184 17.771 7.291 1.00 97.50 99 VAL A C 1
ATOM 762 O O . VAL A 1 99 ? -0.473 17.481 8.251 1.00 97.50 99 VAL A O 1
ATOM 765 N N . GLU A 1 100 ? -0.917 17.396 6.046 1.00 96.00 100 GLU A N 1
ATOM 766 C CA . GLU A 1 100 ? 0.346 16.780 5.680 1.00 96.00 100 GLU A CA 1
ATOM 767 C C . GLU A 1 100 ? 1.419 17.865 5.651 1.00 96.00 100 GLU A C 1
ATOM 769 O O . GLU A 1 100 ? 1.316 18.836 4.904 1.00 96.00 100 GLU A O 1
ATOM 774 N N . ARG A 1 101 ? 2.446 17.690 6.481 1.00 95.69 101 ARG A N 1
ATOM 775 C CA . ARG A 1 101 ? 3.556 18.644 6.634 1.00 95.69 101 ARG A CA 1
ATOM 776 C C . ARG A 1 101 ? 4.788 18.252 5.828 1.00 95.69 101 ARG A C 1
ATOM 778 O O . ARG A 1 101 ? 5.814 18.931 5.891 1.00 95.69 101 ARG A O 1
ATOM 785 N N . ARG A 1 102 ? 4.741 17.091 5.175 1.00 93.50 102 ARG A N 1
ATOM 786 C CA . ARG A 1 102 ? 5.838 16.537 4.389 1.00 93.50 102 ARG A CA 1
ATOM 787 C C . ARG A 1 102 ? 5.263 15.999 3.096 1.00 93.50 102 ARG A C 1
ATOM 789 O O . ARG A 1 102 ? 4.545 15.007 3.095 1.00 93.50 102 ARG A O 1
ATOM 796 N N . VAL A 1 103 ? 5.544 16.645 1.981 1.00 92.50 103 VAL A N 1
ATOM 797 C CA . VAL A 1 103 ? 4.962 16.241 0.705 1.00 92.50 103 VAL A CA 1
ATOM 798 C C . VAL A 1 103 ? 5.804 15.128 0.097 1.00 92.50 103 VAL A C 1
ATOM 800 O O . VAL A 1 103 ? 6.966 15.333 -0.246 1.00 92.50 103 VAL A O 1
ATOM 803 N N . GLY A 1 104 ? 5.215 13.938 -0.048 1.00 88.06 104 GLY A N 1
ATOM 804 C CA . GLY A 1 104 ? 5.927 12.784 -0.600 1.00 88.06 104 GLY A CA 1
ATOM 805 C C . GLY A 1 104 ? 6.276 12.953 -2.082 1.00 88.06 104 GLY A C 1
ATOM 806 O O . GLY A 1 104 ? 7.375 12.599 -2.499 1.00 88.06 104 GLY A O 1
ATOM 807 N N . ASN A 1 105 ? 5.369 13.534 -2.877 1.00 88.75 105 ASN A N 1
ATOM 808 C CA . ASN A 1 105 ? 5.537 13.715 -4.320 1.00 88.75 105 ASN A CA 1
ATOM 809 C C . ASN A 1 105 ? 5.871 15.171 -4.683 1.00 88.75 105 ASN A C 1
ATOM 811 O O . ASN A 1 105 ? 5.097 15.854 -5.356 1.00 88.75 105 ASN A O 1
ATOM 815 N N . ALA A 1 106 ? 7.013 15.656 -4.202 1.00 89.56 106 ALA A N 1
ATOM 816 C CA . ALA A 1 106 ? 7.488 17.006 -4.481 1.00 89.56 106 ALA A CA 1
ATOM 817 C C . ALA A 1 106 ? 9.013 17.065 -4.629 1.00 89.56 106 ALA A C 1
ATOM 819 O O . ALA A 1 106 ? 9.743 16.171 -4.184 1.00 89.56 106 ALA A O 1
ATOM 820 N N . ALA A 1 107 ? 9.485 18.141 -5.261 1.00 88.00 107 ALA A N 1
ATOM 821 C CA . ALA A 1 107 ? 10.900 18.483 -5.274 1.00 88.00 107 ALA A CA 1
ATOM 822 C C . ALA A 1 107 ? 11.394 18.781 -3.848 1.00 88.00 107 ALA A C 1
ATOM 824 O O . ALA A 1 107 ? 10.612 19.146 -2.973 1.00 88.00 107 ALA A O 1
ATOM 825 N N . ASP A 1 108 ? 12.701 18.665 -3.622 1.00 86.06 108 ASP A N 1
ATOM 826 C CA . ASP A 1 108 ? 13.312 18.831 -2.294 1.00 86.06 108 ASP A CA 1
ATOM 827 C C . ASP A 1 108 ? 12.999 20.192 -1.661 1.00 86.06 108 ASP A C 1
ATOM 829 O O . ASP A 1 108 ? 12.739 20.268 -0.463 1.00 86.06 108 ASP A O 1
ATOM 833 N N . ALA A 1 109 ? 12.947 21.251 -2.475 1.00 89.62 109 ALA A N 1
ATOM 834 C CA . ALA A 1 109 ? 12.592 22.599 -2.029 1.00 89.62 109 ALA A CA 1
ATOM 835 C C . ALA A 1 109 ? 11.160 22.697 -1.466 1.00 89.62 109 ALA A C 1
ATOM 837 O O . ALA A 1 109 ? 10.901 23.518 -0.591 1.00 89.62 109 ALA A O 1
ATOM 838 N N . ASP A 1 110 ? 10.257 21.834 -1.934 1.00 91.75 110 ASP A N 1
ATOM 839 C CA . ASP A 1 110 ? 8.837 21.816 -1.575 1.00 91.75 110 ASP A CA 1
ATOM 840 C C . ASP A 1 110 ? 8.494 20.689 -0.592 1.00 91.75 110 ASP A C 1
ATOM 842 O O . ASP A 1 110 ? 7.336 20.525 -0.209 1.00 91.75 110 ASP A O 1
ATOM 846 N N . TYR A 1 111 ? 9.484 19.904 -0.157 1.00 91.69 111 TYR A N 1
ATOM 847 C CA . TYR A 1 111 ? 9.268 18.754 0.720 1.00 91.69 111 TYR A CA 1
ATOM 848 C C . TYR A 1 111 ? 8.554 19.134 2.026 1.00 91.69 111 TYR A C 1
ATOM 850 O O . TYR A 1 111 ? 7.756 18.354 2.533 1.00 91.69 111 TYR A O 1
ATOM 858 N N . ARG A 1 112 ? 8.797 20.338 2.558 1.00 93.56 112 ARG A N 1
ATOM 859 C CA . ARG A 1 112 ? 8.174 20.856 3.791 1.00 93.56 112 ARG A CA 1
ATOM 860 C C . ARG A 1 112 ? 6.907 21.683 3.543 1.00 93.56 112 ARG A C 1
ATOM 862 O O . ARG A 1 112 ? 6.426 22.336 4.466 1.00 93.56 112 ARG A O 1
ATOM 869 N N . ALA A 1 113 ? 6.387 21.712 2.317 1.00 94.50 113 ALA A N 1
ATOM 870 C CA . ALA A 1 113 ? 5.124 22.383 2.055 1.00 94.50 113 ALA A CA 1
ATOM 871 C C . ALA A 1 113 ? 3.989 21.696 2.832 1.00 94.50 113 ALA A C 1
ATOM 873 O O . ALA A 1 113 ? 3.955 20.473 2.961 1.00 94.50 113 ALA A O 1
ATOM 874 N N . GLU A 1 114 ? 3.048 22.488 3.336 1.00 96.31 114 GLU A N 1
ATOM 875 C CA . GLU A 1 114 ? 1.841 21.948 3.952 1.00 96.31 114 GLU A CA 1
ATOM 876 C C . GLU A 1 114 ? 0.755 21.763 2.895 1.00 96.31 114 GLU A C 1
ATOM 878 O O . GLU A 1 114 ? 0.515 22.649 2.067 1.00 96.31 114 GLU A O 1
ATOM 883 N N . ILE A 1 115 ? 0.087 20.613 2.930 1.00 95.44 115 ILE A N 1
ATOM 884 C CA . ILE A 1 115 ? -1.071 20.325 2.085 1.00 95.44 115 ILE A CA 1
ATOM 885 C C . ILE A 1 115 ? -2.209 19.767 2.935 1.00 95.44 115 ILE A C 1
ATOM 887 O O . ILE A 1 115 ? -2.001 19.012 3.886 1.00 95.44 115 ILE A O 1
ATOM 891 N N . SER A 1 116 ? -3.436 20.152 2.597 1.00 95.69 116 SER A N 1
ATOM 892 C CA . SER A 1 116 ? -4.629 19.614 3.245 1.00 95.69 116 SER A CA 1
ATOM 893 C C . SER A 1 116 ? -5.000 18.275 2.623 1.00 95.69 116 SER A C 1
ATOM 895 O O . SER A 1 116 ? -5.151 18.173 1.406 1.00 95.69 116 SER A O 1
ATOM 897 N N . VAL A 1 117 ? -5.183 17.269 3.469 1.00 96.75 117 VAL A N 1
ATOM 898 C CA . VAL A 1 117 ? -5.671 15.942 3.090 1.00 96.75 117 VAL A CA 1
ATOM 899 C C . VAL A 1 117 ? -6.746 15.497 4.080 1.00 96.75 117 VAL A C 1
ATOM 901 O O . VAL A 1 117 ? -6.965 16.116 5.123 1.00 96.75 117 VAL A O 1
ATOM 904 N N . SER A 1 118 ? -7.433 14.411 3.762 1.00 97.88 118 SER A N 1
ATOM 905 C CA . SER A 1 118 ? -8.308 13.701 4.686 1.00 97.88 118 SER A CA 1
ATOM 906 C C . SER A 1 118 ? -7.706 12.354 5.070 1.00 97.88 118 SER A C 1
ATOM 908 O O . SER A 1 118 ? -7.092 11.684 4.237 1.00 97.88 118 SER A O 1
ATOM 910 N N . VAL A 1 119 ? -7.905 11.945 6.323 1.00 98.62 119 VAL A N 1
ATOM 911 C CA . VAL A 1 119 ? -7.504 10.634 6.846 1.00 98.62 119 VAL A CA 1
ATOM 912 C C . VAL A 1 119 ? -8.744 9.862 7.292 1.00 98.62 119 VAL A C 1
ATOM 914 O O . VAL A 1 119 ? -9.573 10.398 8.025 1.00 98.62 119 VAL A O 1
ATOM 917 N N . GLY A 1 120 ? -8.883 8.605 6.866 1.00 98.50 120 GLY A N 1
ATOM 918 C CA . GLY A 1 120 ? -9.994 7.745 7.292 1.00 98.50 120 GLY A CA 1
ATOM 919 C C . GLY A 1 120 ? -9.763 7.190 8.699 1.00 98.50 120 GLY A C 1
ATOM 920 O O . GLY A 1 120 ? -10.604 7.326 9.587 1.00 98.50 120 GLY A O 1
ATOM 921 N N . LEU A 1 121 ? -8.595 6.584 8.923 1.00 98.69 121 LEU A N 1
ATOM 922 C CA . LEU A 1 121 ? -8.167 6.071 10.227 1.00 98.69 121 LEU A CA 1
ATOM 923 C C . LEU A 1 121 ? -6.725 6.484 10.521 1.00 98.69 121 LEU A C 1
ATOM 925 O O . LEU A 1 121 ? -5.821 6.109 9.777 1.00 98.69 121 LEU A O 1
ATOM 929 N N . LEU A 1 122 ? -6.510 7.213 11.615 1.00 98.69 122 LEU A N 1
ATOM 930 C CA . LEU A 1 122 ? -5.182 7.611 12.083 1.00 98.69 122 LEU A CA 1
ATOM 931 C C . LEU A 1 122 ? -4.732 6.708 13.237 1.00 98.69 122 LEU A C 1
ATOM 933 O O . LEU A 1 122 ? -5.382 6.651 14.281 1.00 98.69 122 LEU A O 1
ATOM 937 N N . ILE A 1 123 ? -3.600 6.029 13.061 1.00 98.62 123 ILE A N 1
ATOM 938 C CA . ILE A 1 123 ? -2.879 5.324 14.118 1.00 98.62 123 ILE A CA 1
ATOM 939 C C . ILE A 1 123 ? -1.575 6.082 14.349 1.00 98.62 123 ILE A C 1
ATOM 941 O O . ILE A 1 123 ? -0.626 5.947 13.577 1.00 98.62 123 ILE A O 1
ATOM 945 N N . GLU A 1 124 ? -1.539 6.880 15.414 1.00 98.38 124 GLU A N 1
ATOM 946 C CA . GLU A 1 124 ? -0.397 7.732 15.736 1.00 98.38 124 GLU A CA 1
ATOM 947 C C . GLU A 1 124 ? 0.179 7.423 17.120 1.00 98.38 124 GLU A C 1
ATOM 949 O O . GLU A 1 124 ? -0.560 7.265 18.096 1.00 98.38 124 GLU A O 1
ATOM 954 N N . GLY A 1 125 ? 1.509 7.320 17.213 1.00 98.06 125 GLY A N 1
ATOM 955 C CA . GLY A 1 125 ? 2.225 7.212 18.492 1.00 98.06 125 GLY A CA 1
ATOM 956 C C . GLY A 1 125 ? 2.012 5.898 19.256 1.00 98.06 125 GLY A C 1
ATOM 957 O O . GLY A 1 125 ? 2.476 5.756 20.389 1.00 98.06 125 GLY A O 1
ATOM 958 N N . LYS A 1 126 ? 1.308 4.922 18.670 1.00 97.06 126 LYS A N 1
ATOM 959 C CA . LYS A 1 126 ? 1.024 3.624 19.291 1.00 97.06 126 LYS A CA 1
ATOM 960 C C . LYS A 1 126 ? 1.037 2.478 18.290 1.00 97.06 126 LYS A C 1
ATOM 962 O O . LYS A 1 126 ? 0.518 2.606 17.188 1.00 97.06 126 LYS A O 1
ATOM 967 N N . ALA A 1 127 ? 1.598 1.353 18.722 1.00 97.25 127 ALA A N 1
ATOM 968 C CA . ALA A 1 127 ? 1.524 0.088 18.007 1.00 97.25 127 ALA A CA 1
ATOM 969 C C . ALA A 1 127 ? 0.152 -0.547 18.197 1.00 97.25 127 ALA A C 1
ATOM 971 O O . ALA A 1 127 ? -0.330 -0.589 19.326 1.00 97.25 127 ALA A O 1
ATOM 972 N N . LEU A 1 128 ? -0.454 -1.052 17.124 1.00 97.56 128 LEU A N 1
ATOM 973 C CA . LEU A 1 128 ? -1.714 -1.794 17.180 1.00 97.56 128 LEU A CA 1
ATOM 974 C C . LEU A 1 128 ? -1.669 -3.013 16.260 1.00 97.56 128 LEU A C 1
ATOM 976 O O . LEU A 1 128 ? -1.118 -2.954 15.159 1.00 97.56 128 LEU A O 1
ATOM 980 N N . SER A 1 129 ? -2.321 -4.091 16.689 1.00 97.38 129 SER A N 1
ATOM 981 C CA . SER A 1 129 ? -2.690 -5.203 15.811 1.00 97.38 129 SER A CA 1
ATOM 982 C C . SER A 1 129 ? -4.171 -5.118 15.482 1.00 97.38 129 SER A C 1
ATOM 984 O O . SER A 1 129 ? -5.002 -5.167 16.382 1.00 97.38 129 SER A O 1
ATOM 986 N N . ILE A 1 130 ? -4.514 -4.998 14.203 1.00 98.25 130 ILE A N 1
ATOM 987 C CA . ILE A 1 130 ? -5.896 -4.911 13.726 1.00 98.25 130 ILE A CA 1
ATOM 988 C C . ILE A 1 130 ? -6.165 -6.120 12.833 1.00 98.25 130 ILE A C 1
ATOM 990 O O . ILE A 1 130 ? -5.607 -6.236 11.739 1.00 98.25 130 ILE A O 1
ATOM 994 N N . ILE A 1 131 ? -7.012 -7.034 13.308 1.00 98.44 131 ILE A N 1
ATOM 995 C CA . ILE A 1 131 ? -7.261 -8.320 12.651 1.00 98.44 131 ILE A CA 1
ATOM 996 C C . ILE A 1 131 ? -8.747 -8.466 12.338 1.00 98.44 131 ILE A C 1
ATOM 998 O O . ILE A 1 131 ? -9.587 -8.421 13.235 1.00 98.44 131 ILE A O 1
ATOM 1002 N N . GLY A 1 132 ? -9.065 -8.670 11.062 1.00 98.44 132 GLY A N 1
ATOM 1003 C CA . GLY A 1 132 ? -10.413 -8.980 10.607 1.00 98.44 132 GLY A CA 1
ATOM 1004 C C . GLY A 1 132 ? -10.790 -10.450 10.740 1.00 98.44 132 GLY A C 1
ATOM 1005 O O . GLY A 1 132 ? -9.950 -11.348 10.840 1.00 98.44 132 GLY A O 1
ATOM 1006 N N . SER A 1 133 ? -12.094 -10.704 10.674 1.00 97.75 133 SER A N 1
ATOM 1007 C CA . SER A 1 133 ? -12.682 -12.048 10.676 1.00 97.75 133 SER A CA 1
ATOM 1008 C C . SER A 1 133 ? -12.549 -12.770 9.324 1.00 97.75 133 SER A C 1
ATOM 1010 O O . SER A 1 133 ? -12.971 -13.919 9.182 1.00 97.75 133 SER A O 1
ATOM 1012 N N . GLY A 1 134 ? -11.981 -12.114 8.310 1.00 97.81 134 GLY A N 1
ATOM 1013 C CA . GLY A 1 134 ? -11.862 -12.621 6.947 1.00 97.81 134 GLY A CA 1
ATOM 1014 C C . GLY A 1 134 ? -11.710 -11.474 5.958 1.00 97.81 134 GLY A C 1
ATOM 1015 O O . GLY A 1 134 ? -12.516 -10.547 6.015 1.00 97.81 134 GLY A O 1
ATOM 1016 N N . ALA A 1 135 ? -10.790 -11.561 4.992 1.00 95.56 135 ALA A N 1
ATOM 1017 C CA . ALA A 1 135 ? -10.680 -10.543 3.940 1.00 95.56 135 ALA A CA 1
ATOM 1018 C C . ALA A 1 135 ? -12.023 -10.291 3.226 1.00 95.56 135 ALA A C 1
ATOM 1020 O O . ALA A 1 135 ? -12.399 -9.149 3.000 1.00 95.56 135 ALA A O 1
ATOM 1021 N N . ALA A 1 136 ? -12.812 -11.338 2.969 1.00 96.38 136 ALA A N 1
ATOM 1022 C CA . ALA A 1 136 ? -14.145 -11.222 2.367 1.00 96.38 136 ALA A CA 1
ATOM 1023 C C . ALA A 1 136 ? -15.278 -10.836 3.346 1.00 96.38 136 ALA A C 1
ATOM 1025 O O . ALA A 1 136 ? -16.399 -10.598 2.906 1.00 96.38 136 ALA A O 1
ATOM 1026 N N . LYS A 1 137 ? -15.021 -10.824 4.661 1.00 98.25 137 LYS A N 1
ATOM 1027 C CA . LYS A 1 137 ? -16.045 -10.663 5.713 1.00 98.25 137 LYS A CA 1
ATOM 1028 C C . LYS A 1 137 ? -15.931 -9.353 6.481 1.00 98.25 137 LYS A C 1
ATOM 1030 O O . LYS A 1 137 ? -16.933 -8.852 6.974 1.00 98.25 137 LYS A O 1
ATOM 1035 N N . THR A 1 138 ? -14.722 -8.820 6.605 1.00 98.69 138 THR A N 1
ATOM 1036 C CA . THR A 1 138 ? -14.430 -7.585 7.329 1.00 98.69 138 THR A CA 1
ATOM 1037 C C . THR A 1 138 ? -13.946 -6.552 6.324 1.00 98.69 138 THR A C 1
ATOM 1039 O O . THR A 1 138 ? -12.864 -6.694 5.757 1.00 98.69 138 THR A O 1
ATOM 1042 N N . VAL A 1 139 ? -14.748 -5.514 6.101 1.00 98.81 139 VAL A N 1
ATOM 1043 C CA . VAL A 1 139 ? -14.466 -4.450 5.131 1.00 98.81 139 VAL A CA 1
ATOM 1044 C C . VAL A 1 139 ? -14.310 -3.129 5.866 1.00 98.81 139 VAL A C 1
ATOM 1046 O O . VAL A 1 139 ? -15.214 -2.715 6.582 1.00 98.81 139 VAL A O 1
ATOM 1049 N N . ILE A 1 140 ? -13.196 -2.438 5.662 1.00 98.75 140 ILE A N 1
ATOM 1050 C CA . ILE A 1 140 ? -12.995 -1.054 6.090 1.00 98.75 140 ILE A CA 1
ATOM 1051 C C . ILE A 1 140 ? -13.123 -0.172 4.848 1.00 98.75 140 ILE A C 1
ATOM 1053 O O . ILE A 1 140 ? -12.331 -0.288 3.910 1.00 98.75 140 ILE A O 1
ATOM 1057 N N . LYS A 1 141 ? -14.128 0.707 4.841 1.00 98.69 141 LYS A N 1
ATOM 1058 C CA . LYS A 1 141 ? -14.297 1.740 3.816 1.00 98.69 141 LYS A CA 1
ATOM 1059 C C . LYS A 1 141 ? -13.709 3.037 4.332 1.00 98.69 141 LYS A C 1
ATOM 1061 O O . LYS A 1 141 ? -14.176 3.573 5.332 1.00 98.69 141 LYS A O 1
ATOM 1066 N N . THR A 1 142 ? -12.671 3.517 3.667 1.00 98.31 142 THR A N 1
ATOM 1067 C CA . THR A 1 142 ? -11.851 4.602 4.200 1.00 98.31 142 THR A CA 1
ATOM 1068 C C . THR A 1 142 ? -12.400 5.988 3.892 1.00 98.31 142 THR A C 1
ATOM 1070 O O . THR A 1 142 ? -12.267 6.880 4.725 1.00 98.31 142 THR A O 1
ATOM 1073 N N . ASN A 1 143 ? -13.028 6.159 2.723 1.00 98.06 143 ASN A N 1
ATOM 1074 C CA . ASN A 1 143 ? -13.648 7.401 2.247 1.00 98.06 143 ASN A CA 1
ATOM 1075 C C . ASN A 1 143 ? -12.717 8.630 2.238 1.00 98.06 143 ASN A C 1
ATOM 1077 O O . ASN A 1 143 ? -13.197 9.756 2.163 1.00 98.06 143 ASN A O 1
ATOM 1081 N N . ALA A 1 144 ? -11.403 8.427 2.303 1.00 97.81 144 ALA A N 1
ATOM 1082 C CA . ALA A 1 144 ? -10.423 9.482 2.532 1.00 97.81 144 ALA A CA 1
ATOM 1083 C C . ALA A 1 144 ? -9.258 9.409 1.539 1.00 97.81 144 ALA A C 1
ATOM 1085 O O . ALA A 1 144 ? -9.052 8.384 0.880 1.00 97.81 144 ALA A O 1
ATOM 1086 N N . ASN A 1 145 ? -8.481 10.492 1.474 1.00 96.38 145 ASN A N 1
ATOM 1087 C CA . ASN A 1 145 ? -7.259 10.573 0.671 1.00 96.38 145 ASN A CA 1
ATOM 1088 C C . ASN A 1 145 ? -6.188 9.628 1.208 1.00 96.38 145 ASN A C 1
ATOM 1090 O O . ASN A 1 145 ? -5.603 8.839 0.466 1.00 96.38 145 ASN A O 1
ATOM 1094 N N . TYR A 1 146 ? -5.965 9.687 2.517 1.00 98.12 146 TYR A N 1
ATOM 1095 C CA . TYR A 1 146 ? -5.119 8.765 3.254 1.00 98.12 146 TYR A CA 1
ATOM 1096 C C . TYR A 1 146 ? -6.044 7.794 3.979 1.00 98.12 146 TYR A C 1
ATOM 1098 O O . TYR A 1 146 ? -6.608 8.104 5.028 1.00 98.12 146 TYR A O 1
ATOM 1106 N N . GLY A 1 147 ? -6.268 6.624 3.390 1.00 98.50 147 GLY A N 1
ATOM 1107 C CA . GLY A 1 147 ? -7.310 5.724 3.858 1.00 98.50 147 GLY A CA 1
ATOM 1108 C C . GLY A 1 147 ? -7.089 5.273 5.305 1.00 98.50 147 GLY A C 1
ATOM 1109 O O . GLY A 1 147 ? -7.921 5.521 6.178 1.00 98.50 147 GLY A O 1
ATOM 1110 N N . VAL A 1 148 ? -5.930 4.672 5.559 1.00 98.81 148 VAL A N 1
ATOM 1111 C CA . VAL A 1 148 ? -5.401 4.382 6.893 1.00 98.81 148 VAL A CA 1
ATOM 1112 C C . VAL A 1 148 ? -3.979 4.929 6.965 1.00 98.81 148 VAL A C 1
ATOM 1114 O O . VAL A 1 148 ? -3.148 4.568 6.135 1.00 98.81 148 VAL A O 1
ATOM 1117 N N . LEU A 1 149 ? -3.694 5.788 7.941 1.00 98.75 149 LEU A N 1
ATOM 1118 C CA . LEU A 1 149 ? -2.374 6.370 8.174 1.00 98.75 149 LEU A CA 1
ATOM 1119 C C . LEU A 1 149 ? -1.767 5.790 9.456 1.00 98.75 149 LEU A C 1
ATOM 1121 O O . LEU A 1 149 ? -2.318 5.972 10.540 1.00 98.75 149 LEU A O 1
ATOM 1125 N N . PHE A 1 150 ? -0.616 5.131 9.327 1.00 98.69 150 PHE A N 1
ATOM 1126 C CA . PHE A 1 150 ? 0.258 4.785 10.449 1.00 98.69 150 PHE A CA 1
ATOM 1127 C C . PHE A 1 150 ? 1.408 5.789 10.512 1.00 98.69 150 PHE A C 1
ATOM 1129 O O . PHE A 1 150 ? 2.246 5.825 9.609 1.00 98.69 150 PHE A O 1
ATOM 1136 N N . GLU A 1 151 ? 1.464 6.583 11.577 1.00 98.12 151 GLU A N 1
ATOM 1137 C CA . GLU A 1 151 ? 2.484 7.614 11.773 1.00 98.12 151 GLU A CA 1
ATOM 1138 C C . GLU A 1 151 ? 3.122 7.478 13.157 1.00 98.12 151 GLU A C 1
ATOM 1140 O O . GLU A 1 151 ? 2.447 7.556 14.180 1.00 98.12 151 GLU A O 1
ATOM 1145 N N . ASN A 1 152 ? 4.435 7.242 13.216 1.00 97.88 152 ASN A N 1
ATOM 1146 C CA . ASN A 1 152 ? 5.132 6.978 14.485 1.00 97.88 152 ASN A CA 1
ATOM 1147 C C . ASN A 1 152 ? 4.459 5.860 15.317 1.00 97.88 152 ASN A C 1
ATOM 1149 O O . ASN A 1 152 ? 4.430 5.891 16.546 1.00 97.88 152 ASN A O 1
ATOM 1153 N N . ALA A 1 153 ? 3.881 4.866 14.644 1.00 97.69 153 ALA A N 1
ATOM 1154 C CA . ALA A 1 153 ? 3.020 3.841 15.223 1.00 97.69 153 ALA A CA 1
ATOM 1155 C C . ALA A 1 153 ? 3.794 2.599 15.698 1.00 97.69 153 ALA A C 1
ATOM 1157 O O . ALA A 1 153 ? 3.220 1.525 15.858 1.00 97.69 153 ALA A O 1
ATOM 1158 N N . GLY A 1 154 ? 5.112 2.699 15.892 1.00 95.69 154 GLY A N 1
ATOM 1159 C CA . GLY A 1 154 ? 5.940 1.562 16.299 1.00 95.69 154 GLY A CA 1
ATOM 1160 C C . GLY A 1 154 ? 5.794 0.362 15.355 1.00 95.69 154 GLY A C 1
ATOM 1161 O O . GLY A 1 154 ? 5.831 0.525 14.138 1.00 95.69 154 GLY A O 1
ATOM 1162 N N . ARG A 1 155 ? 5.646 -0.846 15.918 1.00 96.00 155 ARG A N 1
ATOM 1163 C CA . ARG A 1 155 ? 5.429 -2.097 15.170 1.00 96.00 155 ARG A CA 1
ATOM 1164 C C . ARG A 1 155 ? 3.957 -2.483 15.192 1.00 96.00 155 ARG A C 1
ATOM 1166 O O . ARG A 1 155 ? 3.466 -2.969 16.204 1.00 96.00 155 ARG A O 1
ATOM 1173 N N . SER A 1 156 ? 3.275 -2.284 14.076 1.00 97.50 156 SER A N 1
ATOM 1174 C CA . SER A 1 156 ? 1.846 -2.557 13.933 1.00 97.50 156 SER A CA 1
ATOM 1175 C C . SER A 1 156 ? 1.570 -3.717 12.973 1.00 97.50 156 SER A C 1
ATOM 1177 O O . SER A 1 156 ? 2.444 -4.147 12.215 1.00 97.50 156 SER A O 1
ATOM 1179 N N . GLN A 1 157 ? 0.334 -4.215 12.989 1.00 98.06 157 GLN A N 1
ATOM 1180 C CA . GLN A 1 157 ? -0.138 -5.254 12.078 1.00 98.06 157 GLN A CA 1
ATOM 1181 C C . GLN A 1 157 ? -1.546 -4.946 11.564 1.00 98.06 157 GLN A C 1
ATOM 1183 O O . GLN A 1 157 ? -2.428 -4.547 12.323 1.00 98.06 157 GLN A O 1
ATOM 1188 N N . LEU A 1 158 ? -1.764 -5.206 10.277 1.00 98.50 158 LEU A N 1
ATOM 1189 C CA . LEU A 1 158 ? -3.066 -5.229 9.629 1.00 98.50 158 LEU A CA 1
ATOM 1190 C C . LEU A 1 158 ? -3.257 -6.589 8.954 1.00 98.50 158 LEU A C 1
ATOM 1192 O O . LEU A 1 158 ? -2.441 -6.979 8.116 1.00 98.50 158 LEU A O 1
ATOM 1196 N N . LYS A 1 159 ? -4.313 -7.324 9.314 1.00 98.69 159 LYS A N 1
ATOM 1197 C CA . LYS A 1 159 ? -4.475 -8.705 8.849 1.00 98.69 159 LYS A CA 1
ATOM 1198 C C . LYS A 1 159 ? -5.913 -9.101 8.537 1.00 98.69 159 LYS A C 1
ATOM 1200 O O . LYS A 1 159 ? -6.829 -8.752 9.278 1.00 98.69 159 LYS A O 1
ATOM 1205 N N . ASN A 1 160 ? -6.084 -9.930 7.506 1.00 98.56 160 ASN A N 1
ATOM 1206 C CA . ASN A 1 160 ? -7.317 -10.675 7.224 1.00 98.56 160 ASN A CA 1
ATOM 1207 C C . ASN A 1 160 ? -8.572 -9.792 7.072 1.00 98.56 160 ASN A C 1
ATOM 1209 O O . ASN A 1 160 ? -9.627 -10.069 7.650 1.00 98.56 160 ASN A O 1
ATOM 1213 N N . LEU A 1 161 ? -8.451 -8.706 6.309 1.00 98.75 161 LEU A N 1
ATOM 1214 C CA . LEU A 1 161 ? -9.529 -7.748 6.057 1.00 98.75 161 LEU A CA 1
ATOM 1215 C C . LEU A 1 161 ? -9.423 -7.114 4.666 1.00 98.75 161 LEU A C 1
ATOM 1217 O O . LEU A 1 161 ? -8.404 -7.242 3.986 1.00 98.75 161 LEU A O 1
ATOM 1221 N N . THR A 1 162 ? -10.485 -6.432 4.246 1.00 98.88 162 THR A N 1
ATOM 1222 C CA . THR A 1 162 ? -10.494 -5.586 3.051 1.00 98.88 162 THR A CA 1
ATOM 1223 C C . THR A 1 162 ? -10.333 -4.113 3.428 1.00 98.88 162 THR A C 1
ATOM 1225 O O . THR A 1 162 ? -11.076 -3.622 4.275 1.00 98.88 162 THR A O 1
ATOM 1228 N N . LEU A 1 163 ? -9.431 -3.393 2.757 1.00 98.81 163 LEU A N 1
ATOM 1229 C CA . LEU A 1 163 ? -9.391 -1.930 2.690 1.00 98.81 163 LEU A CA 1
ATOM 1230 C C . LEU A 1 163 ? -9.907 -1.461 1.324 1.00 98.81 163 LEU A C 1
ATOM 1232 O O . LEU A 1 163 ? -9.412 -1.912 0.288 1.00 98.81 163 LEU A O 1
ATOM 1236 N N . THR A 1 164 ? -10.878 -0.548 1.313 1.00 98.81 164 THR A N 1
ATOM 1237 C CA . THR A 1 164 ? -11.475 -0.015 0.079 1.00 98.81 164 THR A CA 1
ATOM 1238 C C . THR A 1 164 ? -11.987 1.418 0.246 1.00 98.81 164 THR A C 1
ATOM 1240 O O . THR A 1 164 ? -11.985 1.970 1.347 1.00 98.81 164 THR A O 1
ATOM 1243 N N . GLY A 1 165 ? -12.481 2.018 -0.839 1.00 98.06 165 GLY A N 1
ATOM 1244 C CA . GLY A 1 165 ? -13.184 3.299 -0.807 1.00 98.06 165 GLY A CA 1
ATOM 1245 C C . GLY A 1 165 ? -12.283 4.524 -0.685 1.00 98.06 165 GLY A C 1
ATOM 1246 O O . GLY A 1 165 ? -12.801 5.596 -0.386 1.00 98.06 165 GLY A O 1
ATOM 1247 N N . GLY A 1 166 ? -10.974 4.390 -0.916 1.00 97.88 166 GLY A N 1
ATOM 1248 C CA . GLY A 1 166 ? -10.052 5.523 -0.980 1.00 97.88 166 GLY A CA 1
ATOM 1249 C C . GLY A 1 166 ? -10.461 6.541 -2.048 1.00 97.88 166 GLY A C 1
ATOM 1250 O O . GLY A 1 166 ? -10.976 6.177 -3.113 1.00 97.88 166 GLY A O 1
ATOM 1251 N N . VAL A 1 167 ? -10.243 7.820 -1.741 1.00 96.88 167 VAL A N 1
ATOM 1252 C CA . VAL A 1 167 ? -10.724 8.959 -2.529 1.00 96.88 167 VAL A CA 1
ATOM 1253 C C . VAL A 1 167 ? -9.560 9.869 -2.889 1.00 96.88 167 VAL A C 1
ATOM 1255 O O . VAL A 1 167 ? -8.888 10.395 -2.014 1.00 96.88 167 VAL A O 1
ATOM 1258 N N . ARG A 1 168 ? -9.343 10.118 -4.176 1.00 95.44 168 ARG A N 1
ATOM 1259 C CA . ARG A 1 168 ? -8.327 11.057 -4.643 1.00 95.44 168 ARG A CA 1
ATOM 1260 C C . ARG A 1 168 ? -8.687 12.501 -4.276 1.00 95.44 168 ARG A C 1
ATOM 1262 O O . ARG A 1 168 ? -9.752 12.982 -4.658 1.00 95.44 168 ARG A O 1
ATOM 1269 N N . GLY A 1 169 ? -7.786 13.1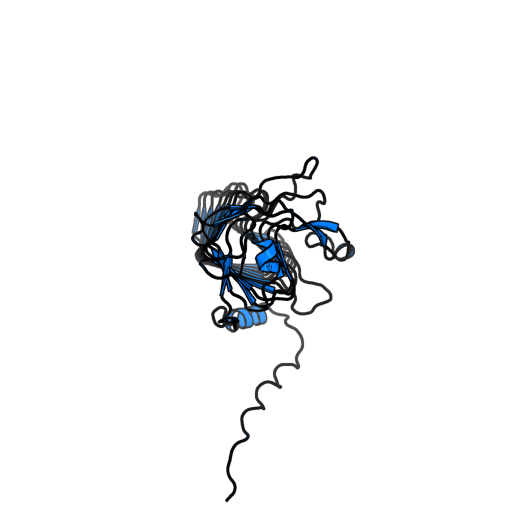68 -3.567 1.00 93.06 169 GLY A N 1
ATOM 1270 C CA . GLY A 1 169 ? -7.876 14.564 -3.161 1.00 93.06 169 GLY A CA 1
ATOM 1271 C C . GLY A 1 169 ? -7.517 15.537 -4.275 1.00 93.06 169 GLY A C 1
ATOM 1272 O O . GLY A 1 169 ? -7.117 15.160 -5.378 1.00 93.06 169 GLY A O 1
ATOM 1273 N N . LYS A 1 170 ? -7.672 16.829 -3.983 1.00 91.69 170 LYS A N 1
ATOM 1274 C CA . LYS A 1 170 ? -7.479 17.906 -4.968 1.00 91.69 170 LYS A CA 1
ATOM 1275 C C . LYS A 1 170 ? -6.012 18.242 -5.233 1.00 91.69 170 LYS A C 1
ATOM 1277 O O . LYS A 1 170 ? -5.691 18.687 -6.333 1.00 91.69 170 LYS A O 1
ATOM 1282 N N . ASP A 1 171 ? -5.129 18.055 -4.252 1.00 91.25 171 ASP A N 1
ATOM 1283 C CA . ASP A 1 171 ? -3.719 18.421 -4.391 1.00 91.25 171 ASP A CA 1
ATOM 1284 C C . ASP A 1 171 ? -2.922 17.316 -5.101 1.00 91.25 171 ASP A C 1
ATOM 1286 O O . ASP A 1 171 ? -2.743 16.212 -4.587 1.00 91.25 171 ASP A O 1
ATOM 1290 N N . GLY A 1 172 ? -2.394 17.634 -6.287 1.00 88.94 172 GLY A N 1
ATOM 1291 C CA . GLY A 1 172 ? -1.520 16.784 -7.110 1.00 88.94 172 GLY A CA 1
ATOM 1292 C C . GLY A 1 172 ? -0.335 16.155 -6.369 1.00 88.94 172 GLY A C 1
ATOM 1293 O O . GLY A 1 172 ? 0.181 15.118 -6.786 1.00 88.94 172 GLY A O 1
ATOM 1294 N N . ARG A 1 173 ? 0.101 16.793 -5.283 1.00 91.12 173 ARG A N 1
ATOM 1295 C CA . ARG A 1 173 ? 1.314 16.441 -4.556 1.00 91.12 173 ARG A CA 1
ATOM 1296 C C . ARG A 1 173 ? 1.070 15.474 -3.395 1.00 91.12 173 ARG A C 1
ATOM 1298 O O . ARG A 1 173 ? 2.033 14.888 -2.897 1.00 91.12 173 ARG A O 1
ATOM 1305 N N . SER A 1 174 ? -0.181 15.284 -2.965 1.00 92.19 174 SER A N 1
ATOM 1306 C CA . SER A 1 174 ? -0.490 14.289 -1.938 1.00 92.19 174 SER A CA 1
ATOM 1307 C C . SER A 1 174 ? -0.272 12.872 -2.473 1.00 92.19 174 SER A C 1
ATOM 1309 O O . SER A 1 174 ? -0.609 12.543 -3.612 1.00 92.19 174 SER A O 1
ATOM 1311 N N . THR A 1 175 ? 0.330 12.022 -1.644 1.00 94.12 175 THR A N 1
ATOM 1312 C CA . THR A 1 175 ? 0.547 10.601 -1.938 1.00 94.12 175 THR A CA 1
ATOM 1313 C C . THR A 1 175 ? -0.666 9.801 -1.479 1.00 94.12 175 THR A C 1
ATOM 1315 O O . THR A 1 175 ? -0.577 9.025 -0.528 1.00 94.12 175 THR A O 1
ATOM 1318 N N . ASP A 1 176 ? -1.815 10.057 -2.102 1.00 97.06 176 ASP A N 1
ATOM 1319 C CA . ASP A 1 176 ? -3.080 9.436 -1.708 1.00 97.06 176 ASP A CA 1
ATOM 1320 C C . ASP A 1 176 ? -2.997 7.923 -1.835 1.00 97.06 176 ASP A C 1
ATOM 1322 O O . ASP A 1 176 ? -2.589 7.396 -2.871 1.00 97.06 176 ASP A O 1
ATOM 1326 N N . ALA A 1 177 ? -3.390 7.217 -0.780 1.00 98.06 177 ALA A N 1
ATOM 1327 C CA . ALA A 1 177 ? -3.310 5.769 -0.734 1.00 98.06 177 ALA A CA 1
ATOM 1328 C C . ALA A 1 177 ? -4.365 5.174 0.192 1.00 98.06 177 ALA A C 1
ATOM 1330 O O . ALA A 1 177 ? -4.764 5.791 1.179 1.00 98.06 177 ALA A O 1
ATOM 1331 N N . ALA A 1 178 ? -4.757 3.928 -0.067 1.00 98.62 178 ALA A N 1
ATOM 1332 C CA . ALA A 1 178 ? -5.595 3.173 0.861 1.00 98.62 178 ALA A CA 1
ATOM 1333 C C . ALA A 1 178 ? -4.889 2.955 2.209 1.00 98.62 178 ALA A C 1
ATOM 1335 O O . ALA A 1 178 ? -5.535 2.964 3.255 1.00 98.62 178 ALA A O 1
ATOM 1336 N N . LEU A 1 179 ? -3.564 2.792 2.174 1.00 98.81 179 LEU A N 1
ATOM 1337 C CA . LEU A 1 179 ? -2.702 2.630 3.337 1.00 98.81 179 LEU A CA 1
ATOM 1338 C C . LEU A 1 179 ? -1.433 3.475 3.173 1.00 98.81 179 LEU A C 1
ATOM 1340 O O . LEU A 1 179 ? -0.685 3.272 2.220 1.00 98.81 179 LEU A O 1
ATOM 1344 N N . VAL A 1 180 ? -1.178 4.383 4.113 1.00 98.62 180 VAL A N 1
ATOM 1345 C CA . VAL A 1 180 ? 0.027 5.221 4.182 1.00 98.62 180 VAL A CA 1
ATOM 1346 C C . VAL A 1 180 ? 0.782 4.895 5.467 1.00 98.62 180 VAL A C 1
ATOM 1348 O O . VAL A 1 180 ? 0.190 4.833 6.545 1.00 98.62 180 VAL A O 1
ATOM 1351 N N . VAL A 1 181 ? 2.095 4.694 5.370 1.00 98.62 181 VAL A N 1
ATOM 1352 C CA . VAL A 1 181 ? 2.946 4.367 6.521 1.00 98.62 181 VAL A CA 1
ATOM 1353 C C . VAL A 1 181 ? 4.155 5.288 6.560 1.00 98.62 181 VAL A C 1
ATOM 1355 O O . VAL A 1 181 ? 4.874 5.414 5.569 1.00 98.62 181 VAL A O 1
ATOM 1358 N N . ARG A 1 182 ? 4.385 5.916 7.716 1.00 97.81 182 ARG A N 1
ATOM 1359 C CA . ARG A 1 182 ? 5.484 6.853 7.991 1.00 97.81 182 ARG A CA 1
ATOM 1360 C C . ARG A 1 182 ? 6.066 6.571 9.372 1.00 97.81 182 ARG A C 1
ATOM 1362 O O . ARG A 1 182 ? 5.319 6.345 10.325 1.00 97.81 182 ARG A O 1
ATOM 1369 N N . TYR A 1 183 ? 7.392 6.546 9.482 1.00 97.56 183 TYR A N 1
ATOM 1370 C CA . TYR A 1 183 ? 8.133 6.310 10.733 1.00 97.56 183 TYR A CA 1
ATOM 1371 C C . TYR A 1 183 ? 7.606 5.129 11.557 1.00 97.56 183 TYR A C 1
ATOM 1373 O O . TYR A 1 183 ? 7.500 5.187 12.781 1.00 97.56 183 TYR A O 1
ATOM 1381 N N . SER A 1 184 ? 7.194 4.070 10.866 1.00 97.56 184 SER A N 1
ATOM 1382 C CA . SER A 1 184 ? 6.496 2.934 11.459 1.00 97.56 184 SER A CA 1
ATOM 1383 C C . SER A 1 184 ? 6.907 1.651 10.759 1.00 97.56 184 SER A C 1
ATOM 1385 O O . SER A 1 184 ? 7.225 1.646 9.568 1.00 97.56 184 SER A O 1
ATOM 1387 N N . TRP A 1 185 ? 6.845 0.549 11.495 1.00 97.75 185 TRP A N 1
ATOM 1388 C CA . TRP A 1 185 ? 6.920 -0.790 10.939 1.00 97.75 185 TRP A CA 1
ATOM 1389 C C . TRP A 1 185 ? 5.511 -1.372 10.846 1.00 97.75 185 TRP A C 1
ATOM 1391 O O . TRP A 1 185 ? 4.769 -1.342 11.831 1.00 97.75 185 TRP A O 1
ATOM 1401 N N . LEU A 1 186 ? 5.132 -1.905 9.686 1.00 98.38 186 LEU A N 1
ATOM 1402 C CA . LEU A 1 186 ? 3.804 -2.476 9.481 1.00 98.38 186 LEU A CA 1
ATOM 1403 C C . LEU A 1 186 ? 3.871 -3.795 8.711 1.00 98.38 186 LEU A C 1
ATOM 1405 O O . LEU A 1 186 ? 4.344 -3.842 7.573 1.00 98.38 186 LEU A O 1
ATOM 1409 N N . ALA A 1 187 ? 3.311 -4.844 9.312 1.00 98.12 187 ALA A N 1
ATOM 1410 C CA . ALA A 1 187 ? 2.955 -6.068 8.605 1.00 98.12 187 ALA A CA 1
ATOM 1411 C C . ALA A 1 187 ? 1.529 -5.972 8.055 1.00 98.12 187 ALA A C 1
ATOM 1413 O O . ALA A 1 187 ? 0.582 -5.737 8.805 1.00 98.12 187 ALA A O 1
ATOM 1414 N N . VAL A 1 188 ? 1.376 -6.197 6.754 1.00 98.69 188 VAL A N 1
ATOM 1415 C CA . VAL A 1 188 ? 0.102 -6.258 6.038 1.00 98.69 188 VAL A CA 1
ATOM 1416 C C . VAL A 1 188 ? -0.039 -7.661 5.466 1.00 98.69 188 VAL A C 1
ATOM 1418 O O . VAL A 1 188 ? 0.731 -8.059 4.590 1.00 98.69 188 VAL A O 1
ATOM 1421 N N . GLU A 1 189 ? -0.980 -8.440 5.993 1.00 98.62 189 GLU A N 1
ATOM 1422 C CA . GLU A 1 189 ? -1.029 -9.885 5.748 1.00 98.62 189 GLU A CA 1
ATOM 1423 C C . GLU A 1 189 ? -2.427 -10.357 5.391 1.00 98.62 189 GLU A C 1
ATOM 1425 O O . GLU A 1 189 ? -3.384 -10.061 6.103 1.00 98.62 189 GLU A O 1
ATOM 1430 N N . ASP A 1 190 ? -2.541 -11.170 4.342 1.00 98.62 190 ASP A N 1
ATOM 1431 C CA . ASP A 1 190 ? -3.812 -11.819 4.001 1.00 98.62 190 ASP A CA 1
ATOM 1432 C C . ASP A 1 190 ? -4.949 -10.784 3.801 1.00 98.62 190 ASP A C 1
ATOM 1434 O O . ASP A 1 190 ? -6.105 -11.019 4.151 1.00 98.62 190 ASP A O 1
ATOM 1438 N N . CYS A 1 191 ? -4.604 -9.597 3.286 1.00 98.88 191 CYS A N 1
ATOM 1439 C CA . CYS A 1 191 ? -5.517 -8.471 3.100 1.00 98.88 191 CYS A CA 1
ATOM 1440 C C . CYS A 1 191 ? -5.921 -8.300 1.632 1.00 98.88 191 CYS A C 1
ATOM 1442 O O . CYS A 1 191 ? -5.157 -8.585 0.706 1.00 98.88 191 CYS A O 1
ATOM 1444 N N . HIS A 1 192 ? -7.116 -7.755 1.416 1.00 98.88 192 HIS A N 1
ATOM 1445 C CA . HIS A 1 192 ? -7.539 -7.229 0.120 1.00 98.88 192 HIS A CA 1
ATOM 1446 C C . HIS A 1 192 ? -7.465 -5.700 0.157 1.00 98.88 192 HIS A C 1
ATOM 1448 O O . HIS A 1 192 ? -8.121 -5.071 0.975 1.00 98.88 192 HIS A O 1
ATOM 1454 N N . ILE A 1 193 ? -6.680 -5.081 -0.717 1.00 98.81 193 ILE A N 1
ATOM 1455 C CA . ILE A 1 193 ? -6.547 -3.621 -0.807 1.00 98.81 193 ILE A CA 1
ATOM 1456 C C . ILE A 1 193 ? -7.061 -3.213 -2.178 1.00 98.81 193 ILE A C 1
ATOM 1458 O O . ILE A 1 193 ? -6.319 -3.230 -3.168 1.00 98.81 193 ILE A O 1
ATOM 1462 N N . VAL A 1 194 ? -8.370 -2.972 -2.246 1.00 98.69 194 VAL A N 1
ATOM 1463 C CA . VAL A 1 194 ? -9.103 -3.013 -3.511 1.00 98.69 194 VAL A CA 1
ATOM 1464 C C . VAL A 1 194 ? -10.028 -1.834 -3.732 1.00 98.69 194 VAL A C 1
ATOM 1466 O O . VAL A 1 194 ? -10.590 -1.282 -2.790 1.00 98.69 194 VAL A O 1
ATOM 1469 N N . ASP A 1 195 ? -10.228 -1.497 -5.004 1.00 98.12 195 ASP A N 1
ATOM 1470 C CA . ASP A 1 195 ? -11.251 -0.555 -5.464 1.00 98.12 195 ASP A CA 1
ATOM 1471 C C . ASP A 1 195 ? -11.139 0.833 -4.790 1.00 98.12 195 ASP A C 1
ATOM 1473 O O . ASP A 1 195 ? -12.131 1.495 -4.477 1.00 98.12 195 ASP A O 1
ATOM 1477 N N . ASN A 1 196 ? -9.901 1.290 -4.563 1.00 97.88 196 ASN A N 1
ATOM 1478 C CA . ASN A 1 196 ? -9.600 2.656 -4.130 1.00 97.88 196 ASN A CA 1
ATOM 1479 C C . ASN A 1 196 ? -9.466 3.530 -5.378 1.00 97.88 196 ASN A C 1
ATOM 1481 O O . ASN A 1 196 ? -8.373 3.767 -5.893 1.00 97.88 196 ASN A O 1
ATOM 1485 N N . ASN A 1 197 ? -10.613 3.901 -5.941 1.00 94.25 197 ASN A N 1
ATOM 1486 C CA . ASN A 1 197 ? -10.699 4.456 -7.289 1.00 94.25 197 ASN A CA 1
ATOM 1487 C C . ASN A 1 197 ? -11.619 5.671 -7.421 1.00 94.25 197 ASN A C 1
ATOM 1489 O O . ASN A 1 197 ? -11.928 6.093 -8.536 1.00 94.25 197 ASN A O 1
ATOM 1493 N N . ARG A 1 198 ? -12.048 6.244 -6.297 1.00 91.81 198 ARG A N 1
ATOM 1494 C CA . ARG A 1 198 ? -12.868 7.454 -6.300 1.00 91.81 198 ARG A CA 1
ATOM 1495 C C . ARG A 1 198 ? -11.983 8.685 -6.438 1.00 91.81 198 ARG A C 1
ATOM 1497 O O . ARG A 1 198 ? -10.809 8.661 -6.076 1.00 91.81 198 ARG A O 1
ATOM 1504 N N . ALA A 1 199 ? -12.573 9.770 -6.913 1.00 86.50 199 ALA A N 1
ATOM 1505 C CA . ALA A 1 199 ? -11.999 11.103 -6.845 1.00 86.50 199 ALA A CA 1
ATOM 1506 C C . ALA A 1 199 ? -13.011 12.040 -6.191 1.00 86.50 199 ALA A C 1
ATOM 1508 O O . ALA A 1 199 ? -14.219 11.848 -6.346 1.00 86.50 199 ALA A O 1
ATOM 1509 N N . GLU A 1 200 ? -12.520 13.031 -5.454 1.00 83.81 200 GLU A N 1
ATOM 1510 C CA . GLU A 1 200 ? -13.350 14.147 -5.017 1.00 83.81 200 GLU A CA 1
ATOM 1511 C C . GLU A 1 200 ? -13.917 14.894 -6.227 1.00 83.81 200 GLU A C 1
ATOM 1513 O O . GLU A 1 200 ? -13.329 14.915 -7.312 1.00 83.81 200 GLU A O 1
ATOM 1518 N N . GLU A 1 201 ? -15.060 15.549 -6.039 1.00 80.88 201 GLU A N 1
ATOM 1519 C CA . GLU A 1 201 ? -15.626 16.414 -7.068 1.00 80.88 201 GLU A CA 1
ATOM 1520 C C . GLU A 1 201 ? -14.637 17.537 -7.428 1.00 80.88 201 GLU A C 1
ATOM 1522 O O . GLU A 1 201 ? -14.142 18.269 -6.563 1.00 80.88 201 GLU A O 1
ATOM 1527 N N . GLY A 1 202 ? -14.313 17.640 -8.722 1.00 74.62 202 GLY A N 1
ATOM 1528 C CA . GLY A 1 202 ? -13.295 18.562 -9.235 1.00 74.62 202 GLY A CA 1
ATOM 1529 C C . GLY A 1 202 ? -11.849 18.185 -8.882 1.00 74.62 202 GLY A C 1
ATOM 1530 O O . GLY A 1 202 ? -10.944 18.977 -9.139 1.00 74.62 202 GLY A O 1
ATOM 1531 N N . GLY A 1 203 ? -11.619 17.009 -8.290 1.00 67.50 203 GLY A N 1
ATOM 1532 C CA . GLY A 1 203 ? -10.289 16.491 -7.982 1.00 67.50 203 GLY A CA 1
ATOM 1533 C C . GLY A 1 203 ? -9.515 16.086 -9.237 1.00 67.50 203 GLY A C 1
ATOM 1534 O O . GLY A 1 203 ? -10.089 15.669 -10.246 1.00 67.50 203 GLY A O 1
ATOM 1535 N N . ALA A 1 204 ? -8.189 16.198 -9.175 1.00 68.88 204 ALA A N 1
ATOM 1536 C CA . ALA A 1 204 ? -7.328 15.718 -10.245 1.00 68.88 204 ALA A CA 1
ATOM 1537 C C . ALA A 1 204 ? -7.440 14.190 -10.353 1.00 68.88 204 ALA A C 1
ATOM 1539 O O . ALA A 1 204 ? -7.352 13.482 -9.357 1.00 68.88 204 ALA A O 1
ATOM 1540 N N . THR A 1 205 ? -7.570 13.653 -11.565 1.00 72.62 205 THR A N 1
ATOM 1541 C CA . THR A 1 205 ? -7.528 12.195 -11.791 1.00 72.62 205 THR A CA 1
ATOM 1542 C C . THR A 1 205 ? -6.098 11.648 -11.835 1.00 72.62 205 THR A C 1
ATOM 1544 O O . THR A 1 205 ? -5.901 10.445 -12.006 1.00 72.62 205 THR A O 1
ATOM 1547 N N . TYR A 1 206 ? -5.102 12.532 -11.739 1.00 78.38 206 TYR A N 1
ATOM 1548 C CA . TYR A 1 206 ? -3.684 12.226 -11.866 1.00 78.38 206 TYR A CA 1
ATOM 1549 C C . TYR A 1 206 ? -2.842 13.037 -10.859 1.00 78.38 206 TYR A C 1
ATOM 1551 O O . TYR A 1 206 ? -2.999 14.260 -10.803 1.00 78.38 206 TYR A O 1
ATOM 1559 N N . PRO A 1 207 ? -1.911 12.399 -10.119 1.00 84.50 207 PRO A N 1
ATOM 1560 C CA . PRO A 1 207 ? -1.854 10.948 -9.881 1.00 84.50 207 PRO A CA 1
ATOM 1561 C C . PRO A 1 207 ? -3.155 10.455 -9.214 1.00 84.50 207 PRO A C 1
ATOM 1563 O O . PRO A 1 207 ? -3.955 11.270 -8.771 1.00 84.50 207 PRO A O 1
ATOM 1566 N N . GLY A 1 208 ? -3.424 9.149 -9.215 1.00 93.56 208 GLY A N 1
ATOM 1567 C CA . GLY A 1 208 ? -4.616 8.560 -8.572 1.00 93.56 208 GLY A CA 1
ATOM 1568 C C . GLY A 1 208 ? -4.361 8.137 -7.115 1.00 93.56 208 GLY A C 1
ATOM 1569 O O . GLY A 1 208 ? -3.473 8.672 -6.463 1.00 93.56 208 GLY A O 1
ATOM 1570 N N . VAL A 1 209 ? -5.111 7.147 -6.624 1.00 97.50 209 VAL A N 1
ATOM 1571 C CA . VAL A 1 209 ? -4.956 6.550 -5.287 1.00 97.50 209 VAL A CA 1
ATOM 1572 C C . VAL A 1 209 ? -4.106 5.280 -5.375 1.00 97.50 209 VAL A C 1
ATOM 1574 O O . VAL A 1 209 ? -4.361 4.399 -6.202 1.00 97.50 209 VAL A O 1
ATOM 1577 N N . ILE A 1 210 ? -3.094 5.192 -4.520 1.00 98.44 210 ILE A N 1
ATOM 1578 C CA . ILE A 1 210 ? -2.169 4.064 -4.376 1.00 98.44 210 ILE A CA 1
ATOM 1579 C C . ILE A 1 210 ? -2.808 2.973 -3.496 1.00 98.44 210 ILE A C 1
ATOM 1581 O O . ILE A 1 210 ? -3.597 3.263 -2.599 1.00 98.44 210 ILE A O 1
ATOM 1585 N N . GLY A 1 211 ? -2.468 1.700 -3.706 1.00 98.62 211 GLY A N 1
ATOM 1586 C CA . GLY A 1 211 ? -2.848 0.634 -2.772 1.00 98.62 211 GLY A CA 1
ATOM 1587 C C . GLY A 1 211 ? -2.133 0.775 -1.421 1.00 98.62 211 GLY A C 1
ATOM 1588 O O . GLY A 1 211 ? -2.755 1.088 -0.408 1.00 98.62 211 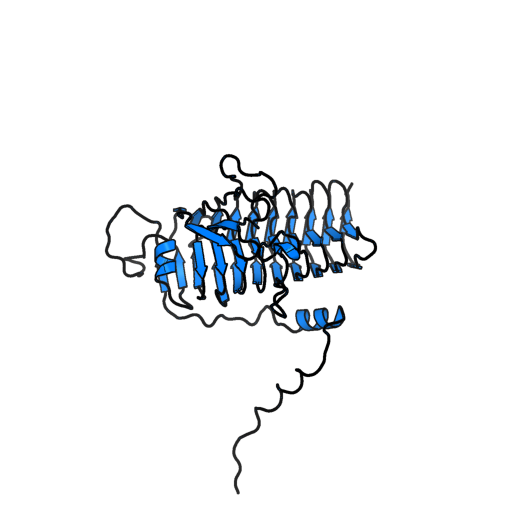GLY A O 1
ATOM 1589 N N . VAL A 1 212 ? -0.813 0.571 -1.409 1.00 98.88 212 VAL A N 1
ATOM 1590 C CA . VAL A 1 212 ? 0.043 0.711 -0.216 1.00 98.88 212 VAL A CA 1
ATOM 1591 C C . VAL A 1 212 ? 1.171 1.696 -0.484 1.00 98.88 212 VAL A C 1
ATOM 1593 O O . VAL A 1 212 ? 1.930 1.520 -1.432 1.00 98.88 212 VAL A O 1
ATOM 1596 N N . CYS A 1 213 ? 1.316 2.703 0.370 1.00 98.62 213 CYS A N 1
ATOM 1597 C CA . CYS A 1 213 ? 2.363 3.709 0.280 1.00 98.62 213 CYS A CA 1
ATOM 1598 C C . CYS A 1 213 ? 3.265 3.668 1.521 1.00 98.62 213 CYS A C 1
ATOM 1600 O O . CYS A 1 213 ? 2.817 3.909 2.644 1.00 98.62 213 CYS A O 1
ATOM 1602 N N . GLY A 1 214 ? 4.545 3.367 1.307 1.00 98.31 214 GLY A N 1
ATOM 1603 C CA . GLY A 1 214 ? 5.599 3.539 2.299 1.00 98.31 214 GLY A CA 1
ATOM 1604 C C . GLY A 1 214 ? 6.326 4.856 2.072 1.00 98.31 214 GLY A C 1
ATOM 1605 O O . GLY A 1 214 ? 6.791 5.140 0.968 1.00 98.31 214 GLY A O 1
ATOM 1606 N N . ARG A 1 215 ? 6.425 5.662 3.122 1.00 96.25 215 ARG A N 1
ATOM 1607 C CA . ARG A 1 215 ? 7.113 6.953 3.120 1.00 96.25 215 ARG A CA 1
ATOM 1608 C C . ARG A 1 215 ? 8.215 6.989 4.171 1.00 96.25 215 ARG A C 1
ATOM 1610 O O . ARG A 1 215 ? 8.626 5.938 4.662 1.00 96.25 215 ARG A O 1
ATOM 1617 N N . GLU A 1 216 ? 8.743 8.169 4.454 1.00 96.88 216 GLU A N 1
ATOM 1618 C CA . GLU A 1 216 ? 9.908 8.384 5.308 1.00 96.88 216 GLU A CA 1
ATOM 1619 C C . GLU A 1 216 ? 9.880 7.510 6.571 1.00 96.88 216 GLU A C 1
ATOM 1621 O O . GLU A 1 216 ? 8.884 7.452 7.294 1.00 96.88 216 GLU A O 1
ATOM 1626 N N . GLY A 1 217 ? 10.972 6.793 6.821 1.00 96.56 217 GLY A N 1
ATOM 1627 C CA . GLY A 1 217 ? 11.163 5.915 7.973 1.00 96.56 217 GLY A CA 1
ATOM 1628 C C . GLY A 1 217 ? 10.220 4.710 8.033 1.00 96.56 217 GLY A C 1
ATOM 1629 O O . GLY A 1 217 ? 10.138 4.063 9.077 1.00 96.56 217 GLY A O 1
ATOM 1630 N N . SER A 1 218 ? 9.471 4.415 6.967 1.00 98.06 218 SER A N 1
ATOM 1631 C CA . SER A 1 218 ? 8.586 3.251 6.931 1.00 98.06 218 SER A CA 1
ATOM 1632 C C . SER A 1 218 ? 9.347 1.956 6.675 1.00 98.06 218 SER A C 1
ATOM 1634 O O . SER A 1 218 ? 10.300 1.904 5.899 1.00 98.06 218 SER A O 1
ATOM 1636 N N . ALA A 1 219 ? 8.883 0.887 7.313 1.00 97.94 219 ALA A N 1
ATOM 1637 C CA . ALA A 1 219 ? 9.337 -0.471 7.073 1.00 97.94 219 ALA A CA 1
ATOM 1638 C C . ALA A 1 219 ? 8.123 -1.389 6.897 1.00 97.94 219 ALA A C 1
ATOM 1640 O O . ALA A 1 219 ? 7.364 -1.618 7.836 1.00 97.94 219 ALA A O 1
ATOM 1641 N N . LEU A 1 220 ? 7.923 -1.898 5.687 1.00 98.38 220 LEU A N 1
ATOM 1642 C CA . LEU A 1 220 ? 6.733 -2.656 5.320 1.00 98.38 220 LEU A CA 1
ATOM 1643 C C . LEU A 1 220 ? 7.049 -4.130 5.087 1.00 98.38 220 LEU A C 1
ATOM 1645 O O . LEU A 1 220 ? 8.034 -4.477 4.436 1.00 98.38 220 LEU A O 1
ATOM 1649 N N . MET A 1 221 ? 6.152 -4.995 5.544 1.00 98.50 221 MET A N 1
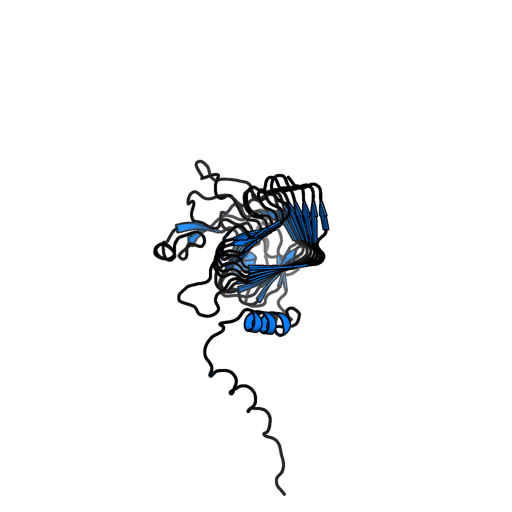ATOM 1650 C CA . MET A 1 221 ? 6.041 -6.366 5.059 1.00 98.50 221 MET A CA 1
ATOM 1651 C C . MET A 1 221 ? 4.636 -6.561 4.505 1.00 98.50 221 MET A C 1
ATOM 1653 O O . MET A 1 221 ? 3.674 -6.578 5.263 1.00 98.50 221 MET A O 1
ATOM 1657 N N . VAL A 1 222 ? 4.514 -6.699 3.188 1.00 98.75 222 VAL A N 1
ATOM 1658 C CA . VAL A 1 222 ? 3.235 -6.887 2.496 1.00 98.75 222 VAL A CA 1
ATOM 1659 C C . VAL A 1 222 ? 3.213 -8.301 1.942 1.00 98.75 222 VAL A C 1
ATOM 1661 O O . VAL A 1 222 ? 3.945 -8.603 1.000 1.00 98.75 222 VAL A O 1
ATOM 1664 N N . ARG A 1 223 ? 2.414 -9.187 2.543 1.00 98.62 223 ARG A N 1
ATOM 1665 C CA . ARG A 1 223 ? 2.432 -10.611 2.198 1.00 98.62 223 ARG A CA 1
ATOM 1666 C C . ARG A 1 223 ? 1.059 -11.211 1.972 1.00 98.62 223 ARG A C 1
ATOM 1668 O O . ARG A 1 223 ? 0.121 -10.917 2.715 1.00 98.62 223 ARG A O 1
ATOM 1675 N N . ARG A 1 224 ? 0.952 -12.089 0.970 1.00 98.75 224 ARG A N 1
ATOM 1676 C CA . ARG A 1 224 ? -0.292 -12.811 0.632 1.00 98.75 224 ARG A CA 1
ATOM 1677 C C . ARG A 1 224 ? -1.494 -11.877 0.461 1.00 98.75 224 ARG A C 1
ATOM 1679 O O . ARG A 1 224 ? -2.611 -12.198 0.855 1.00 98.75 224 ARG A O 1
ATOM 1686 N N . CYS A 1 225 ? -1.251 -10.690 -0.085 1.00 98.88 225 CYS A N 1
ATOM 1687 C CA . CYS A 1 225 ? -2.284 -9.686 -0.295 1.00 98.88 225 CYS A CA 1
ATOM 1688 C C . CYS A 1 225 ? -2.779 -9.703 -1.742 1.00 98.88 225 CYS A C 1
ATOM 1690 O O . CYS A 1 225 ? -2.018 -9.967 -2.674 1.00 98.88 225 CYS A O 1
ATOM 1692 N N . THR A 1 226 ? -4.052 -9.357 -1.924 1.00 98.88 226 THR A N 1
ATOM 1693 C CA . THR A 1 226 ? -4.601 -8.979 -3.232 1.00 98.88 226 THR A CA 1
ATOM 1694 C C . THR A 1 226 ? -4.716 -7.463 -3.278 1.00 98.88 226 THR A C 1
ATOM 1696 O O . THR A 1 226 ? -5.476 -6.882 -2.507 1.00 98.88 226 THR A O 1
ATOM 1699 N N . ILE A 1 227 ? -3.978 -6.814 -4.171 1.00 98.88 227 ILE A N 1
ATOM 1700 C CA . ILE A 1 227 ? -3.952 -5.357 -4.319 1.00 98.88 227 ILE A CA 1
ATOM 1701 C C . ILE A 1 227 ? -4.441 -5.040 -5.725 1.00 98.88 227 ILE A C 1
ATOM 1703 O O . ILE A 1 227 ? -3.703 -5.248 -6.686 1.00 98.88 227 ILE A O 1
ATOM 1707 N N . ARG A 1 228 ? -5.690 -4.582 -5.878 1.00 98.50 228 ARG A N 1
ATOM 1708 C CA . ARG A 1 228 ? -6.245 -4.377 -7.223 1.00 98.50 228 ARG A CA 1
ATOM 1709 C C . ARG A 1 228 ? -7.233 -3.240 -7.383 1.00 98.50 228 ARG A C 1
ATOM 1711 O O . ARG A 1 228 ? -7.953 -2.905 -6.455 1.00 98.50 228 ARG A O 1
ATOM 1718 N N . GLY A 1 229 ? -7.327 -2.691 -8.589 1.00 96.75 229 GLY A N 1
ATOM 1719 C CA . GLY A 1 229 ? -8.334 -1.673 -8.901 1.00 96.75 229 GLY A CA 1
ATOM 1720 C C . GLY A 1 229 ? -8.098 -0.356 -8.158 1.00 96.75 229 GLY A C 1
ATOM 1721 O O . GLY A 1 229 ? -9.045 0.382 -7.894 1.00 96.75 229 GLY A O 1
ATOM 1722 N N . ASN A 1 230 ? -6.842 -0.073 -7.805 1.00 97.25 230 ASN A N 1
ATOM 1723 C CA . ASN A 1 230 ? -6.417 1.219 -7.272 1.00 97.25 230 ASN A CA 1
ATOM 1724 C C . ASN A 1 230 ? -6.060 2.125 -8.461 1.00 97.25 230 ASN A C 1
ATOM 1726 O O . ASN A 1 230 ? -5.474 1.659 -9.441 1.00 97.25 230 ASN A O 1
ATOM 1730 N N . THR A 1 231 ? -6.437 3.405 -8.437 1.00 96.19 231 THR A N 1
ATOM 1731 C CA . THR A 1 231 ? -6.331 4.248 -9.647 1.00 96.19 231 THR A CA 1
ATOM 1732 C C . THR A 1 231 ? -4.908 4.614 -10.045 1.00 96.19 231 THR A C 1
ATOM 1734 O O . THR A 1 231 ? -4.719 5.042 -11.186 1.00 96.19 231 THR A O 1
ATOM 1737 N N . TRP A 1 232 ? -3.917 4.426 -9.169 1.00 96.25 232 TRP A N 1
ATOM 1738 C CA . TRP A 1 232 ? -2.513 4.736 -9.441 1.00 96.25 232 TRP A CA 1
ATOM 1739 C C . TRP A 1 232 ? -1.593 3.522 -9.311 1.00 96.25 232 TRP A C 1
ATOM 1741 O O . TRP A 1 232 ? -1.669 2.634 -10.163 1.00 96.25 232 TRP A O 1
ATOM 1751 N N . ASP A 1 233 ? -0.726 3.501 -8.298 1.00 98.19 233 ASP A N 1
ATOM 1752 C CA . ASP A 1 233 ? 0.237 2.432 -8.051 1.00 98.19 233 ASP A CA 1
ATOM 1753 C C . ASP A 1 233 ? -0.377 1.311 -7.200 1.00 98.19 233 ASP A C 1
ATOM 1755 O O . ASP A 1 233 ? -1.314 1.525 -6.426 1.00 98.19 233 ASP A O 1
ATOM 1759 N N . GLY A 1 234 ? 0.152 0.093 -7.321 1.00 98.62 234 GLY A N 1
ATOM 1760 C CA . GLY A 1 234 ? -0.199 -1.004 -6.415 1.00 98.62 234 GLY A CA 1
ATOM 1761 C C . GLY A 1 234 ? 0.469 -0.820 -5.055 1.00 98.62 234 GLY A C 1
ATOM 1762 O O . GLY A 1 234 ? -0.198 -0.553 -4.055 1.00 98.62 234 GLY A O 1
ATOM 1763 N N . VAL A 1 235 ? 1.797 -0.914 -5.040 1.00 98.81 235 VAL A N 1
ATOM 1764 C CA . VAL A 1 235 ? 2.646 -0.586 -3.889 1.00 98.81 235 VAL A CA 1
ATOM 1765 C C . VAL A 1 235 ? 3.675 0.453 -4.315 1.00 98.81 235 VAL A C 1
ATOM 1767 O O . VAL A 1 235 ? 4.357 0.260 -5.319 1.00 98.81 235 VAL A O 1
ATOM 1770 N N . ALA A 1 236 ? 3.816 1.532 -3.550 1.00 98.44 236 ALA A N 1
ATOM 1771 C CA . ALA A 1 236 ? 4.793 2.577 -3.817 1.00 98.44 236 ALA A CA 1
ATOM 1772 C C . ALA A 1 236 ? 5.650 2.879 -2.585 1.00 98.44 236 ALA A C 1
ATOM 1774 O O . ALA A 1 236 ? 5.121 3.064 -1.489 1.00 98.44 236 ALA A O 1
ATOM 1775 N N . LEU A 1 237 ? 6.965 2.970 -2.773 1.00 98.25 237 LEU A N 1
ATOM 1776 C CA . LEU A 1 237 ? 7.906 3.456 -1.768 1.00 98.25 237 LEU A CA 1
ATOM 1777 C C . LEU A 1 237 ? 8.522 4.766 -2.222 1.00 98.25 237 LEU A C 1
ATOM 1779 O O . LEU A 1 237 ? 9.110 4.846 -3.302 1.00 98.25 237 LEU A O 1
ATOM 1783 N N . TYR A 1 238 ? 8.379 5.770 -1.374 1.00 94.69 238 TYR A N 1
ATOM 1784 C CA . TYR A 1 238 ? 8.803 7.137 -1.617 1.00 94.69 238 TYR A CA 1
ATOM 1785 C C . TYR A 1 238 ? 10.048 7.495 -0.797 1.00 94.69 238 TYR A C 1
ATOM 1787 O O . TYR A 1 238 ? 10.617 6.669 -0.087 1.00 94.69 238 TYR A O 1
ATOM 1795 N N . ARG A 1 239 ? 10.472 8.749 -0.947 1.00 91.69 239 ARG A N 1
ATOM 1796 C CA . ARG A 1 239 ? 11.697 9.321 -0.389 1.00 91.69 239 ARG A CA 1
ATOM 1797 C C . ARG A 1 239 ? 11.861 9.185 1.126 1.00 91.69 239 ARG A C 1
ATOM 1799 O O . ARG A 1 239 ? 10.887 9.046 1.865 1.00 91.69 239 ARG A O 1
ATOM 1806 N N . SER A 1 240 ? 13.110 9.306 1.565 1.00 94.19 240 SER A N 1
ATOM 1807 C CA . SER A 1 240 ? 13.491 9.602 2.943 1.00 94.19 240 SER A CA 1
ATOM 1808 C C . SER A 1 240 ? 13.206 11.053 3.347 1.00 94.19 240 SER A C 1
ATOM 1810 O O . SER A 1 240 ? 12.944 11.926 2.511 1.00 94.19 240 SER A O 1
ATOM 1812 N N . ASP A 1 241 ? 13.286 11.309 4.654 1.00 94.19 241 ASP A N 1
ATOM 1813 C CA . ASP A 1 241 ? 13.368 12.664 5.187 1.00 94.19 241 ASP A CA 1
ATOM 1814 C C . ASP A 1 241 ? 14.826 13.143 5.141 1.00 94.19 241 ASP A C 1
ATOM 1816 O O . ASP A 1 241 ? 15.682 12.534 5.789 1.00 94.19 241 ASP A O 1
ATOM 1820 N N . PRO A 1 242 ? 15.117 14.244 4.429 1.00 90.81 242 PRO A N 1
ATOM 1821 C CA . PRO A 1 242 ? 16.474 14.746 4.242 1.00 90.81 242 PRO A CA 1
ATOM 1822 C C . PRO A 1 242 ? 17.166 15.158 5.551 1.00 90.81 242 PRO A C 1
ATOM 1824 O O . PRO A 1 242 ? 18.389 15.274 5.576 1.00 90.81 242 PRO A O 1
ATOM 1827 N N . GLU A 1 243 ? 16.418 15.376 6.636 1.00 90.44 243 GLU A N 1
ATOM 1828 C CA . GLU A 1 243 ? 16.966 15.750 7.946 1.00 90.44 243 GLU A CA 1
ATOM 1829 C C . GLU A 1 243 ? 17.083 14.562 8.911 1.00 90.44 243 GLU A C 1
ATOM 1831 O O . GLU A 1 243 ? 17.732 14.671 9.952 1.00 90.44 243 GLU A O 1
ATOM 1836 N N . VAL A 1 244 ? 16.473 13.417 8.589 1.00 92.50 244 VAL A N 1
ATOM 1837 C CA . VAL A 1 244 ? 16.506 12.225 9.440 1.00 92.50 244 VAL A CA 1
ATOM 1838 C C . VAL A 1 244 ? 17.347 11.161 8.757 1.00 92.50 244 VAL A C 1
ATOM 1840 O O . VAL A 1 244 ? 16.934 10.543 7.774 1.00 92.50 244 VAL A O 1
ATOM 1843 N N . ARG A 1 245 ? 18.537 10.916 9.310 1.00 90.50 245 ARG A N 1
ATOM 1844 C CA . ARG A 1 245 ? 19.416 9.839 8.842 1.00 90.50 245 ARG A CA 1
ATOM 1845 C C . ARG A 1 245 ? 18.680 8.496 8.893 1.00 90.50 245 ARG A C 1
ATOM 1847 O O . ARG A 1 245 ? 17.908 8.262 9.818 1.00 90.50 245 ARG A O 1
ATOM 1854 N N . GLU A 1 246 ? 18.943 7.628 7.915 1.00 89.06 246 GLU A N 1
ATOM 1855 C CA . GLU A 1 246 ? 18.375 6.266 7.846 1.00 89.06 246 GLU A CA 1
ATOM 1856 C C . GLU A 1 246 ? 16.835 6.234 7.802 1.00 89.06 246 GLU A C 1
ATOM 1858 O O . GLU A 1 246 ? 16.196 5.272 8.223 1.00 89.06 246 GLU A O 1
ATOM 1863 N N . SER A 1 247 ? 16.211 7.289 7.271 1.00 95.31 247 SER A N 1
ATOM 1864 C CA . SER A 1 247 ? 14.759 7.357 7.093 1.00 95.31 247 SER A CA 1
ATOM 1865 C C . SER A 1 247 ? 14.295 6.897 5.707 1.00 95.31 247 SER A C 1
ATOM 1867 O O . SER A 1 247 ? 13.202 7.262 5.275 1.00 95.31 247 SER A O 1
ATOM 1869 N N . GLN A 1 248 ? 15.085 6.094 4.988 1.00 96.12 248 GLN A N 1
ATOM 1870 C CA . GLN A 1 248 ? 14.637 5.527 3.715 1.00 96.12 248 GLN A CA 1
ATOM 1871 C C . GLN A 1 248 ? 13.431 4.606 3.930 1.00 96.12 248 GLN A C 1
ATOM 1873 O O . GLN A 1 248 ? 13.430 3.759 4.827 1.00 96.12 248 GLN A O 1
ATOM 1878 N N . ALA A 1 249 ? 12.405 4.751 3.089 1.00 97.50 249 ALA A N 1
ATOM 1879 C CA . ALA A 1 249 ? 11.304 3.800 3.060 1.00 97.50 249 ALA A CA 1
ATOM 1880 C C . ALA A 1 249 ? 11.814 2.432 2.589 1.00 97.50 249 ALA A C 1
ATOM 1882 O O . ALA A 1 249 ? 12.555 2.341 1.605 1.00 97.50 249 ALA A O 1
ATOM 1883 N N . ARG A 1 250 ? 11.393 1.361 3.269 1.00 98.00 250 ARG A N 1
ATOM 1884 C CA . ARG A 1 250 ? 11.763 -0.011 2.907 1.00 98.00 250 ARG A CA 1
ATOM 1885 C C . ARG A 1 250 ? 10.580 -0.964 2.892 1.00 98.00 250 ARG A C 1
ATOM 1887 O O . ARG A 1 250 ? 9.710 -0.870 3.755 1.00 98.00 250 ARG A O 1
ATOM 1894 N N . ALA A 1 251 ? 10.568 -1.923 1.965 1.00 98.31 251 ALA A N 1
ATOM 1895 C CA . ALA A 1 251 ? 9.567 -2.991 1.977 1.00 98.31 251 ALA A CA 1
ATOM 1896 C C . ALA A 1 251 ? 10.071 -4.356 1.513 1.00 98.31 251 ALA A C 1
ATOM 1898 O O . ALA A 1 251 ? 10.863 -4.456 0.576 1.00 98.31 251 ALA A O 1
ATOM 1899 N N . LEU A 1 252 ? 9.494 -5.397 2.112 1.00 98.50 252 LEU A N 1
ATOM 1900 C CA . LEU A 1 252 ? 9.394 -6.737 1.546 1.00 98.50 252 LEU A CA 1
ATOM 1901 C C . LEU A 1 252 ? 7.957 -6.963 1.060 1.00 98.50 252 LEU A C 1
ATOM 1903 O O . LEU A 1 252 ? 7.006 -6.828 1.829 1.00 98.50 252 LEU A O 1
ATOM 1907 N N . ILE A 1 253 ? 7.804 -7.309 -0.213 1.00 98.81 253 ILE A N 1
ATOM 1908 C CA . ILE A 1 253 ? 6.526 -7.591 -0.866 1.00 98.81 253 ILE A CA 1
ATOM 1909 C C . ILE A 1 253 ? 6.586 -9.032 -1.362 1.00 98.81 253 ILE A C 1
ATOM 1911 O O . ILE A 1 253 ? 7.347 -9.337 -2.282 1.00 98.81 253 ILE A O 1
ATOM 1915 N N . GLU A 1 254 ? 5.825 -9.932 -0.745 1.00 98.56 254 GLU A N 1
ATOM 1916 C CA . GLU A 1 254 ? 5.898 -11.360 -1.057 1.00 98.56 254 GLU A CA 1
ATOM 1917 C C . GLU A 1 254 ? 4.539 -12.024 -1.272 1.00 98.56 254 GLU A C 1
ATOM 1919 O O . GLU A 1 254 ? 3.548 -11.690 -0.629 1.00 98.56 254 GLU A O 1
ATOM 1924 N N . ASP A 1 255 ? 4.490 -12.992 -2.187 1.00 98.75 255 ASP A N 1
ATOM 1925 C CA . ASP A 1 255 ? 3.304 -13.824 -2.431 1.00 98.75 255 ASP A CA 1
ATOM 1926 C C . ASP A 1 255 ? 2.021 -13.011 -2.706 1.00 98.75 255 ASP A C 1
ATOM 1928 O O . ASP A 1 255 ? 0.919 -13.436 -2.361 1.00 98.75 255 ASP A O 1
ATOM 1932 N N . CYS A 1 256 ? 2.153 -11.820 -3.297 1.00 98.88 256 CYS A N 1
ATOM 1933 C CA . CYS A 1 256 ? 1.024 -10.939 -3.589 1.00 98.88 256 CYS A CA 1
ATOM 1934 C C . CYS A 1 256 ? 0.495 -11.124 -5.021 1.00 98.88 256 CYS A C 1
ATOM 1936 O O . CYS A 1 256 ? 1.218 -11.545 -5.928 1.00 98.88 256 CYS A O 1
ATOM 1938 N N . ASP A 1 257 ? -0.763 -10.737 -5.226 1.00 98.88 257 ASP A N 1
ATOM 1939 C CA . ASP A 1 257 ? -1.357 -10.498 -6.544 1.00 98.88 257 ASP A CA 1
ATOM 1940 C C . ASP A 1 257 ? -1.696 -9.007 -6.669 1.00 98.88 257 ASP A C 1
ATOM 1942 O O . ASP A 1 257 ? -2.556 -8.493 -5.949 1.00 98.88 257 ASP A O 1
ATOM 1946 N N . ILE A 1 258 ? -0.962 -8.302 -7.530 1.00 98.88 258 ILE A N 1
ATOM 1947 C CA . ILE A 1 258 ? -1.031 -6.851 -7.694 1.00 98.88 258 ILE A CA 1
ATOM 1948 C C . ILE A 1 258 ? -1.490 -6.544 -9.117 1.00 98.88 258 ILE A C 1
ATOM 1950 O O . ILE A 1 258 ? -0.753 -6.772 -10.082 1.00 98.88 258 ILE A O 1
ATOM 1954 N N . SER A 1 259 ? -2.700 -6.009 -9.277 1.00 98.69 259 SER A N 1
ATOM 1955 C CA . SER A 1 259 ? -3.271 -5.823 -10.612 1.00 98.69 259 SER A CA 1
ATOM 1956 C C . SER A 1 259 ? -4.154 -4.595 -10.805 1.00 98.69 259 SER A C 1
ATOM 1958 O O . SER A 1 259 ? -4.721 -4.059 -9.869 1.00 98.69 259 SER A O 1
ATOM 1960 N N . GLN A 1 260 ? -4.318 -4.164 -12.057 1.00 96.88 260 GLN A N 1
ATOM 1961 C CA . GLN A 1 260 ? -5.276 -3.117 -12.451 1.00 96.88 260 GLN A CA 1
ATOM 1962 C C . GLN A 1 260 ? -5.017 -1.748 -11.792 1.00 96.88 260 GLN A C 1
ATOM 1964 O O . GLN A 1 260 ? -5.653 -1.384 -10.802 1.00 96.88 260 GLN A O 1
ATOM 1969 N N . GLY A 1 261 ? -4.151 -0.949 -12.415 1.00 95.12 261 GLY A N 1
ATOM 1970 C CA . GLY A 1 261 ? -3.961 0.462 -12.069 1.00 95.12 261 GLY A CA 1
ATOM 1971 C C . GLY A 1 261 ? -3.358 1.276 -13.214 1.00 95.12 261 GLY A C 1
ATOM 1972 O O . GLY A 1 261 ? -3.073 0.749 -14.297 1.00 95.12 261 GLY A O 1
ATOM 1973 N N . ASN A 1 262 ? -3.191 2.586 -13.007 1.00 96.00 262 ASN A N 1
ATOM 1974 C CA . ASN A 1 262 ? -2.660 3.491 -14.039 1.00 96.00 262 ASN A CA 1
ATOM 1975 C C . ASN A 1 262 ? -1.193 3.875 -13.882 1.00 96.00 262 ASN A C 1
ATOM 1977 O O . ASN A 1 262 ? -0.610 4.366 -14.845 1.00 96.00 262 ASN A O 1
ATOM 1981 N N . GLY A 1 263 ? -0.598 3.608 -12.724 1.00 96.38 263 GLY A N 1
ATOM 1982 C CA . GLY A 1 263 ? 0.810 3.861 -12.466 1.00 96.38 263 GLY A CA 1
ATOM 1983 C C . GLY A 1 263 ? 1.660 2.599 -12.616 1.00 96.38 263 GLY A C 1
ATOM 1984 O O . GLY A 1 263 ? 1.624 1.904 -13.640 1.00 96.38 263 GLY A O 1
ATOM 1985 N N . VAL A 1 264 ? 2.434 2.318 -11.579 1.00 98.06 264 VAL A N 1
ATOM 1986 C CA . VAL A 1 264 ? 3.347 1.186 -11.445 1.00 98.06 264 VAL A CA 1
ATOM 1987 C C . VAL A 1 264 ? 2.739 0.146 -10.505 1.00 98.06 264 VAL A C 1
ATOM 1989 O O . VAL A 1 264 ? 2.246 0.484 -9.433 1.00 98.06 264 VAL A O 1
ATOM 1992 N N . GLY A 1 265 ? 2.792 -1.134 -10.863 1.00 98.62 265 GLY A N 1
ATOM 1993 C CA . GLY A 1 265 ? 2.353 -2.198 -9.960 1.00 98.62 265 GLY A CA 1
ATOM 1994 C C . GLY A 1 265 ? 3.144 -2.191 -8.649 1.00 98.62 265 GLY A C 1
ATOM 1995 O O . GLY A 1 265 ? 2.552 -2.106 -7.575 1.00 98.62 265 GLY A O 1
ATOM 1996 N N . VAL A 1 266 ? 4.477 -2.187 -8.735 1.00 98.81 266 VAL A N 1
ATOM 1997 C CA . VAL A 1 266 ? 5.371 -1.893 -7.602 1.00 98.81 266 VAL A CA 1
ATOM 1998 C C . VAL A 1 266 ? 6.395 -0.835 -8.003 1.00 98.81 266 VAL A C 1
ATOM 2000 O O . VAL A 1 266 ? 7.264 -1.103 -8.832 1.00 98.81 266 VAL A O 1
ATOM 2003 N N . GLY A 1 267 ? 6.301 0.359 -7.424 1.00 98.38 267 GLY A N 1
ATOM 2004 C CA . GLY A 1 267 ? 7.227 1.465 -7.661 1.00 98.38 267 GLY A CA 1
ATOM 2005 C C . GLY A 1 267 ? 8.106 1.746 -6.447 1.00 98.38 267 GLY A C 1
ATOM 2006 O O . GLY A 1 267 ? 7.603 1.989 -5.358 1.00 98.38 267 GLY A O 1
ATOM 2007 N N . VAL A 1 268 ? 9.423 1.756 -6.627 1.00 98.44 268 VAL A N 1
ATOM 2008 C CA . VAL A 1 268 ? 10.382 2.191 -5.602 1.00 98.44 268 VAL A CA 1
ATOM 2009 C C . VAL A 1 268 ? 11.148 3.373 -6.169 1.00 98.44 268 VAL A C 1
ATOM 2011 O O . VAL A 1 268 ? 11.688 3.291 -7.269 1.00 98.44 268 VAL A O 1
ATOM 2014 N N . THR A 1 269 ? 11.123 4.506 -5.479 1.00 96.75 269 THR A N 1
ATOM 2015 C CA . THR A 1 269 ? 11.565 5.783 -6.048 1.00 96.75 269 THR A CA 1
ATOM 2016 C C . THR A 1 269 ? 12.330 6.627 -5.031 1.00 96.75 269 THR A C 1
ATOM 2018 O O . THR A 1 269 ? 12.396 6.281 -3.853 1.00 96.75 269 THR A O 1
ATOM 2021 N N . TRP A 1 270 ? 12.960 7.708 -5.500 1.00 94.75 270 TRP A N 1
ATOM 2022 C CA . TRP A 1 270 ? 13.948 8.499 -4.758 1.00 94.75 270 TRP A CA 1
ATOM 2023 C C . TRP A 1 270 ? 15.056 7.610 -4.209 1.00 94.75 270 TRP A C 1
ATOM 2025 O O . TRP A 1 270 ? 15.796 7.059 -5.002 1.00 94.75 270 TRP A O 1
ATOM 2035 N N . ASP A 1 271 ? 15.192 7.457 -2.903 1.00 95.19 271 ASP A N 1
ATOM 2036 C CA . ASP A 1 271 ? 16.248 6.693 -2.244 1.00 95.19 271 ASP A CA 1
ATOM 2037 C C . ASP A 1 271 ? 15.704 5.476 -1.479 1.00 95.19 271 ASP A C 1
ATOM 2039 O O . ASP A 1 271 ? 16.391 4.906 -0.634 1.00 95.19 271 ASP A O 1
ATOM 2043 N N . ALA A 1 272 ? 14.471 5.057 -1.778 1.00 97.19 272 ALA A N 1
ATOM 2044 C CA . ALA A 1 272 ? 13.838 3.917 -1.130 1.00 97.19 272 ALA A CA 1
ATOM 2045 C C . ALA A 1 272 ? 14.470 2.564 -1.504 1.00 97.19 272 ALA A C 1
ATOM 2047 O O . ALA A 1 272 ? 15.099 2.397 -2.556 1.00 97.19 272 ALA A O 1
ATOM 2048 N N . PHE A 1 273 ? 14.225 1.568 -0.650 1.00 97.94 273 PHE A N 1
ATOM 2049 C CA . PHE A 1 273 ? 14.665 0.187 -0.828 1.00 97.94 273 PHE A CA 1
ATOM 2050 C C . PHE A 1 273 ? 13.475 -0.776 -0.924 1.00 97.94 273 PHE A C 1
ATOM 2052 O O . PHE A 1 273 ? 12.589 -0.767 -0.076 1.00 97.94 273 PHE A O 1
ATOM 2059 N N . GLY A 1 274 ? 13.460 -1.689 -1.891 1.00 97.88 274 GLY A N 1
ATOM 2060 C CA . GLY A 1 274 ? 12.416 -2.710 -1.971 1.00 97.88 274 GLY A CA 1
ATOM 2061 C C . GLY A 1 274 ? 12.925 -4.095 -2.336 1.00 97.88 274 GLY A C 1
ATOM 2062 O O . GLY A 1 274 ? 13.911 -4.260 -3.056 1.00 97.88 274 GLY A O 1
ATOM 2063 N N . MET A 1 275 ? 12.193 -5.106 -1.880 1.00 98.69 275 MET A N 1
ATOM 2064 C CA . MET A 1 275 ? 12.333 -6.484 -2.325 1.00 98.69 275 MET A CA 1
ATOM 2065 C C . MET A 1 275 ? 10.963 -7.053 -2.696 1.00 98.69 275 MET A C 1
ATOM 2067 O O . MET A 1 275 ? 10.031 -6.999 -1.899 1.00 98.69 275 MET A O 1
ATOM 2071 N N . VAL A 1 276 ? 10.849 -7.616 -3.897 1.00 98.81 276 VAL A N 1
ATOM 2072 C CA . VAL A 1 276 ? 9.635 -8.251 -4.420 1.00 98.81 276 VAL A CA 1
ATOM 2073 C C . VAL A 1 276 ? 9.920 -9.722 -4.689 1.00 98.81 276 VAL A C 1
ATOM 2075 O O . VAL A 1 276 ? 10.847 -10.051 -5.428 1.00 98.81 276 VAL A O 1
ATOM 2078 N N . VAL A 1 277 ? 9.137 -10.619 -4.094 1.00 98.75 277 VAL A N 1
ATOM 2079 C CA . VAL A 1 277 ? 9.382 -12.066 -4.142 1.00 98.75 277 VAL A CA 1
ATOM 2080 C C . VAL A 1 277 ? 8.092 -12.819 -4.448 1.00 98.75 277 VAL A C 1
ATOM 2082 O O . VAL A 1 277 ? 7.060 -12.536 -3.848 1.00 98.75 277 VAL A O 1
ATOM 2085 N N . ARG A 1 278 ? 8.124 -13.796 -5.367 1.00 98.75 278 ARG A N 1
ATOM 2086 C CA . ARG A 1 278 ? 6.973 -14.686 -5.663 1.00 98.75 278 ARG A CA 1
ATOM 2087 C C . ARG A 1 278 ? 5.651 -13.937 -5.902 1.00 98.75 278 ARG A C 1
ATOM 2089 O O . ARG A 1 278 ? 4.576 -14.422 -5.567 1.00 98.75 278 ARG A O 1
ATOM 2096 N N . THR A 1 279 ? 5.728 -12.739 -6.472 1.00 98.88 279 THR A N 1
ATOM 2097 C CA . THR A 1 279 ? 4.581 -11.839 -6.623 1.00 98.88 279 THR A CA 1
ATOM 2098 C C . THR A 1 279 ? 4.134 -11.792 -8.080 1.00 98.88 279 THR A C 1
ATOM 2100 O O . THR A 1 279 ? 4.954 -11.862 -9.002 1.00 98.88 279 THR A O 1
ATOM 2103 N N . LYS A 1 280 ? 2.823 -11.691 -8.301 1.00 98.94 280 LYS A N 1
ATOM 2104 C CA . LYS A 1 280 ? 2.226 -11.473 -9.622 1.00 98.94 280 LYS A CA 1
ATOM 2105 C C . LYS A 1 280 ? 1.908 -9.996 -9.781 1.00 98.94 280 LYS A C 1
ATOM 2107 O O . LYS A 1 280 ? 1.253 -9.418 -8.921 1.00 98.94 280 LYS A O 1
ATOM 2112 N N . VAL A 1 281 ? 2.361 -9.399 -10.879 1.00 98.88 281 VAL A N 1
ATOM 2113 C CA . VAL A 1 281 ? 2.086 -7.998 -11.205 1.00 98.88 281 VAL A CA 1
ATOM 2114 C C . VAL A 1 281 ? 1.577 -7.893 -12.635 1.00 98.88 281 VAL A C 1
ATOM 2116 O O . VAL A 1 281 ? 2.300 -8.247 -13.570 1.00 98.88 281 VAL A O 1
ATOM 2119 N N . HIS A 1 282 ? 0.351 -7.396 -12.827 1.00 98.81 282 HIS A N 1
ATOM 2120 C CA . HIS A 1 282 ? -0.255 -7.328 -14.162 1.00 98.81 282 HIS A CA 1
ATOM 2121 C C . HIS A 1 282 ? -1.256 -6.188 -14.384 1.00 98.81 282 HIS A C 1
ATOM 2123 O O . HIS A 1 282 ? -1.867 -5.680 -13.451 1.00 98.81 282 HIS A O 1
ATOM 2129 N N . ASN A 1 283 ? -1.469 -5.798 -15.644 1.00 98.44 283 ASN A N 1
ATOM 2130 C CA . ASN A 1 283 ? -2.456 -4.783 -16.041 1.00 98.44 283 ASN A CA 1
ATOM 2131 C C . ASN A 1 283 ? -2.234 -3.377 -15.430 1.00 98.44 283 ASN A C 1
ATOM 2133 O O . ASN A 1 283 ? -3.198 -2.675 -15.119 1.00 98.44 283 ASN A O 1
ATOM 2137 N N . TYR A 1 284 ? -0.982 -2.952 -15.267 1.00 98.06 284 TYR A N 1
ATOM 2138 C CA . TYR A 1 284 ? -0.585 -1.572 -14.961 1.00 98.06 284 TYR A CA 1
ATOM 2139 C C . TYR A 1 284 ? -0.032 -0.868 -16.206 1.00 98.06 284 TYR A C 1
ATOM 2141 O O . TYR A 1 284 ? 0.042 -1.442 -17.297 1.00 98.06 284 TYR A O 1
ATOM 2149 N N . TRP A 1 285 ? 0.332 0.412 -16.083 1.00 96.94 285 TRP A N 1
ATOM 2150 C CA . TRP A 1 285 ? 1.156 1.054 -17.108 1.00 96.94 285 TRP A CA 1
ATOM 2151 C C . TRP A 1 285 ? 2.591 0.517 -17.073 1.00 96.94 285 TRP A C 1
ATOM 2153 O O . TRP A 1 285 ? 3.146 0.177 -18.120 1.00 96.94 285 TRP A O 1
ATOM 2163 N N . LYS A 1 286 ? 3.160 0.371 -15.872 1.00 97.81 286 LYS A N 1
ATOM 2164 C CA . LYS A 1 286 ? 4.447 -0.296 -15.632 1.00 97.81 286 LYS A CA 1
ATOM 2165 C C . LYS A 1 286 ? 4.269 -1.410 -14.606 1.00 97.81 286 LYS A C 1
ATOM 2167 O O . LYS A 1 286 ? 3.532 -1.236 -13.644 1.00 97.81 286 LYS A O 1
ATOM 2172 N N . GLY A 1 287 ? 4.966 -2.527 -14.768 1.00 98.56 287 GLY A N 1
ATOM 2173 C CA . GLY A 1 287 ? 4.919 -3.636 -13.821 1.00 98.56 287 GLY A CA 1
ATOM 2174 C C . GLY A 1 287 ? 5.666 -3.319 -12.532 1.00 98.56 287 GLY A C 1
ATOM 2175 O O . GLY A 1 287 ? 5.054 -2.941 -11.538 1.00 98.56 287 GLY A O 1
ATOM 2176 N N . ILE A 1 288 ? 6.987 -3.474 -12.543 1.00 98.75 288 ILE A N 1
ATOM 2177 C CA . ILE A 1 288 ? 7.848 -3.234 -11.378 1.00 98.75 288 ILE A CA 1
ATOM 2178 C C . ILE A 1 288 ? 8.948 -2.248 -11.767 1.00 98.75 288 ILE A C 1
ATOM 2180 O O . ILE A 1 288 ? 9.618 -2.441 -12.780 1.00 98.75 288 ILE A O 1
ATOM 2184 N N . GLY A 1 289 ? 9.135 -1.186 -10.987 1.00 98.19 289 GLY A N 1
ATOM 2185 C CA . GLY A 1 289 ? 10.036 -0.096 -11.346 1.00 98.19 289 GLY A CA 1
ATOM 2186 C C . GLY A 1 289 ? 10.893 0.414 -10.196 1.00 98.19 289 GLY A C 1
ATOM 2187 O O . GLY A 1 289 ? 10.372 0.676 -9.115 1.00 98.19 289 GLY A O 1
ATOM 2188 N N . ALA A 1 290 ? 12.185 0.605 -10.468 1.00 98.31 290 ALA A N 1
ATOM 2189 C CA . ALA A 1 290 ? 13.107 1.374 -9.637 1.00 98.31 290 ALA A CA 1
ATOM 2190 C C . ALA A 1 290 ? 13.409 2.723 -10.309 1.00 98.31 290 ALA A C 1
ATOM 2192 O O . ALA A 1 290 ? 13.766 2.771 -11.491 1.00 98.31 290 ALA A O 1
ATOM 2193 N N . PHE A 1 291 ? 13.250 3.814 -9.567 1.00 97.44 291 PHE A N 1
ATOM 2194 C CA . PHE A 1 291 ? 13.383 5.189 -10.053 1.00 97.44 291 PHE A CA 1
ATOM 2195 C C . PHE A 1 291 ? 14.286 6.017 -9.126 1.00 97.44 291 PHE A C 1
ATOM 2197 O O . PHE A 1 291 ? 14.424 5.704 -7.944 1.00 97.44 291 PHE A O 1
ATOM 2204 N N . GLY A 1 292 ? 14.878 7.100 -9.633 1.00 95.56 292 GLY A N 1
ATOM 2205 C CA . GLY A 1 292 ? 15.755 7.960 -8.830 1.00 95.56 292 GLY A CA 1
ATOM 2206 C C . GLY A 1 292 ? 17.037 7.232 -8.430 1.00 95.56 292 GLY A C 1
ATOM 2207 O O . GLY A 1 292 ? 17.665 6.622 -9.282 1.00 95.56 292 GLY A O 1
ATOM 2208 N N . ASN A 1 293 ? 17.390 7.263 -7.151 1.00 95.69 293 ASN A N 1
ATOM 2209 C CA . ASN A 1 293 ? 18.563 6.622 -6.542 1.00 95.69 293 ASN A CA 1
ATOM 2210 C C . ASN A 1 293 ? 18.186 5.346 -5.761 1.00 95.69 293 ASN A C 1
ATOM 2212 O O . ASN A 1 293 ? 18.885 4.948 -4.829 1.00 95.69 293 ASN A O 1
ATOM 2216 N N . SER A 1 294 ? 17.048 4.734 -6.097 1.00 97.44 294 SER A N 1
ATOM 2217 C CA . SER A 1 294 ? 16.472 3.629 -5.333 1.00 97.44 294 SER A CA 1
ATOM 2218 C C . SER A 1 294 ? 17.176 2.301 -5.586 1.00 97.44 294 SER A C 1
ATOM 2220 O O . SER A 1 294 ? 17.911 2.120 -6.560 1.00 97.44 294 SER A O 1
ATOM 2222 N N . VAL A 1 295 ? 16.910 1.338 -4.707 1.00 97.69 295 VAL A N 1
ATOM 2223 C CA . VAL A 1 295 ? 17.397 -0.035 -4.835 1.00 97.69 295 VAL A CA 1
ATOM 2224 C C . VAL A 1 295 ? 16.207 -0.985 -4.808 1.00 97.69 295 VAL A C 1
ATOM 2226 O O . VAL A 1 295 ? 15.448 -1.009 -3.841 1.00 97.69 295 VAL A O 1
ATOM 2229 N N . LEU A 1 296 ? 16.051 -1.797 -5.852 1.00 98.31 296 LEU A N 1
ATOM 2230 C CA . LEU A 1 296 ? 14.975 -2.781 -5.939 1.00 98.31 296 LEU A CA 1
ATOM 2231 C C . LEU A 1 296 ? 15.511 -4.154 -6.326 1.00 98.31 296 LEU A C 1
ATOM 2233 O O . LEU A 1 296 ? 16.277 -4.303 -7.277 1.00 98.31 296 LEU A O 1
ATOM 2237 N N . ARG A 1 297 ? 15.085 -5.173 -5.584 1.00 98.38 297 ARG A N 1
ATOM 2238 C CA . ARG A 1 297 ? 15.383 -6.575 -5.878 1.00 98.38 297 ARG A CA 1
ATOM 2239 C C . ARG A 1 297 ? 14.099 -7.332 -6.194 1.00 98.38 297 ARG A C 1
ATOM 2241 O O . ARG A 1 297 ? 13.133 -7.233 -5.446 1.00 98.38 297 ARG A O 1
ATOM 2248 N N . VAL A 1 298 ? 14.079 -8.089 -7.285 1.00 98.69 298 VAL A N 1
ATOM 2249 C CA . VAL A 1 298 ? 12.893 -8.786 -7.793 1.00 98.69 298 VAL A CA 1
ATOM 2250 C C . VAL A 1 298 ? 13.232 -10.242 -8.082 1.00 98.69 298 VAL A C 1
ATOM 2252 O O . VAL A 1 298 ? 14.060 -10.543 -8.948 1.00 98.69 298 VAL A O 1
ATOM 2255 N N . TYR A 1 299 ? 12.571 -11.155 -7.379 1.00 98.62 299 TYR A N 1
ATOM 2256 C CA . TYR A 1 299 ? 12.865 -12.581 -7.437 1.00 98.62 299 TYR A CA 1
ATOM 2257 C C . TYR A 1 299 ? 11.627 -13.431 -7.661 1.00 98.62 299 TYR A C 1
ATOM 2259 O O . TYR A 1 299 ? 10.591 -13.220 -7.023 1.00 98.62 299 TYR A O 1
ATOM 2267 N N . ASN A 1 300 ? 11.763 -14.466 -8.492 1.00 98.69 300 ASN A N 1
ATOM 2268 C CA . ASN A 1 300 ? 10.760 -15.525 -8.650 1.00 98.69 300 ASN A CA 1
ATOM 2269 C C . ASN A 1 300 ? 9.345 -14.984 -8.937 1.00 98.69 300 ASN A C 1
ATOM 2271 O O . ASN A 1 300 ? 8.358 -15.579 -8.516 1.00 98.69 300 ASN A O 1
ATOM 2275 N N . SER A 1 301 ? 9.243 -13.820 -9.579 1.00 98.81 301 SER A N 1
ATOM 2276 C CA . SER A 1 301 ? 7.994 -13.079 -9.755 1.00 98.81 301 SER A CA 1
ATOM 2277 C C . SER A 1 301 ? 7.518 -13.136 -11.205 1.00 98.81 301 SER A C 1
ATOM 2279 O O . SER A 1 301 ? 8.292 -13.404 -12.125 1.00 98.81 301 SER A O 1
ATOM 2281 N N . SER A 1 302 ? 6.222 -12.906 -11.412 1.00 98.81 302 SER A N 1
ATOM 2282 C CA . SER A 1 302 ? 5.602 -12.877 -12.741 1.00 98.81 302 SER A CA 1
ATOM 2283 C C . SER A 1 302 ? 5.116 -11.470 -13.059 1.00 98.81 302 SER A C 1
ATOM 2285 O O . SER A 1 302 ? 4.278 -10.937 -12.334 1.00 98.81 302 SER A O 1
ATOM 2287 N N . VAL A 1 303 ? 5.612 -10.881 -14.146 1.00 98.81 303 VAL A N 1
ATOM 2288 C CA . VAL A 1 303 ? 5.262 -9.521 -14.577 1.00 98.81 303 VAL A CA 1
ATOM 2289 C C . VAL A 1 303 ? 4.742 -9.548 -16.005 1.00 98.81 303 VAL A C 1
ATOM 2291 O O . VAL A 1 303 ? 5.494 -9.832 -16.940 1.00 98.81 303 VAL A O 1
ATOM 2294 N N . PHE A 1 304 ? 3.452 -9.272 -16.182 1.00 98.81 304 PHE A N 1
ATOM 2295 C CA . PHE A 1 304 ? 2.808 -9.527 -17.466 1.00 98.81 304 PHE A CA 1
ATOM 2296 C C . PHE A 1 304 ? 1.634 -8.624 -17.792 1.00 98.81 304 PHE A C 1
ATOM 2298 O O . PHE A 1 304 ? 1.058 -8.000 -16.906 1.00 98.81 304 PHE A O 1
ATOM 2305 N N . ASN A 1 305 ? 1.262 -8.570 -19.072 1.00 98.56 305 ASN A N 1
ATOM 2306 C CA . ASN A 1 305 ? 0.133 -7.776 -19.565 1.00 98.56 305 ASN A CA 1
ATOM 2307 C C . ASN A 1 305 ? 0.182 -6.312 -19.097 1.00 98.56 305 ASN A C 1
ATOM 2309 O O . ASN A 1 305 ? -0.845 -5.688 -18.826 1.00 98.56 305 ASN A O 1
ATOM 2313 N N . GLN A 1 306 ? 1.387 -5.761 -18.955 1.00 98.50 306 GLN A N 1
ATOM 2314 C CA . GLN A 1 306 ? 1.555 -4.338 -18.704 1.00 98.50 306 GLN A CA 1
ATOM 2315 C C . GLN A 1 306 ? 1.261 -3.575 -19.991 1.00 98.50 306 GLN A C 1
ATOM 2317 O O . GLN A 1 306 ? 1.667 -4.001 -21.070 1.00 98.50 306 GLN A O 1
ATOM 2322 N N . ARG A 1 307 ? 0.585 -2.426 -19.896 1.00 97.94 307 ARG A N 1
ATOM 2323 C CA . ARG A 1 307 ? 0.328 -1.571 -21.069 1.00 97.94 307 ARG A CA 1
ATOM 2324 C C . ARG A 1 307 ? 1.622 -1.027 -21.667 1.00 97.94 307 ARG A C 1
ATOM 2326 O O . ARG A 1 307 ? 1.713 -0.887 -22.878 1.00 97.94 307 ARG A O 1
ATOM 2333 N N . GLY A 1 308 ? 2.595 -0.712 -20.815 1.00 96.75 308 GLY A N 1
ATOM 2334 C CA . GLY A 1 308 ? 3.916 -0.238 -21.205 1.00 96.75 308 GLY A CA 1
ATOM 2335 C C . GLY A 1 308 ? 4.994 -1.254 -20.850 1.00 96.75 308 GLY A C 1
ATOM 2336 O O . GLY A 1 308 ? 5.299 -2.162 -21.622 1.00 96.75 308 GLY A O 1
ATOM 2337 N N . TRP A 1 309 ? 5.612 -1.073 -19.687 1.00 97.44 309 TRP A N 1
ATOM 2338 C CA . TRP A 1 309 ? 6.867 -1.748 -19.340 1.00 97.44 309 TRP A CA 1
ATOM 2339 C C . TRP A 1 309 ? 6.656 -2.873 -18.329 1.00 97.44 309 TRP A C 1
ATOM 2341 O O . TRP A 1 309 ? 5.882 -2.711 -17.392 1.00 97.44 309 TRP A O 1
ATOM 2351 N N . GLY A 1 310 ? 7.377 -3.985 -18.478 1.00 98.38 310 GLY A N 1
ATOM 2352 C CA . GLY A 1 310 ? 7.436 -5.064 -17.494 1.00 98.38 310 GLY A CA 1
ATOM 2353 C C . GLY A 1 310 ? 8.246 -4.651 -16.263 1.00 98.38 310 GLY A C 1
ATOM 2354 O O . GLY A 1 310 ? 7.678 -4.153 -15.293 1.00 98.38 310 GLY A O 1
ATOM 2355 N N . ILE A 1 311 ? 9.568 -4.844 -16.298 1.00 98.38 311 ILE A N 1
ATOM 2356 C CA . ILE A 1 311 ? 10.499 -4.433 -15.231 1.00 98.38 311 ILE A CA 1
ATOM 2357 C C . ILE A 1 311 ? 11.398 -3.291 -15.718 1.00 98.38 311 ILE A C 1
ATOM 2359 O O . ILE A 1 311 ? 12.021 -3.400 -16.770 1.00 98.38 311 ILE A O 1
ATOM 2363 N N . VAL A 1 312 ? 11.506 -2.199 -14.959 1.00 97.38 312 VAL A N 1
ATOM 2364 C CA . VAL A 1 312 ? 12.304 -1.028 -15.360 1.00 97.38 312 VAL A CA 1
ATOM 2365 C C . VAL A 1 312 ? 13.203 -0.505 -14.241 1.00 97.38 312 VAL A C 1
ATOM 2367 O O . VAL A 1 312 ? 12.803 -0.454 -13.082 1.00 97.38 312 VAL A O 1
ATOM 2370 N N . ALA A 1 313 ? 14.402 -0.056 -14.601 1.00 97.75 313 ALA A N 1
ATOM 2371 C CA . ALA A 1 313 ? 15.265 0.776 -13.769 1.00 97.75 313 ALA A CA 1
ATOM 2372 C C . ALA A 1 313 ? 15.580 2.087 -14.504 1.00 97.75 313 ALA A C 1
ATOM 2374 O O . ALA A 1 313 ? 15.883 2.065 -15.696 1.00 97.75 313 ALA A O 1
ATOM 2375 N N . THR A 1 314 ? 15.506 3.230 -13.824 1.00 97.06 314 THR A N 1
ATOM 2376 C CA . THR A 1 314 ? 15.856 4.545 -14.393 1.00 97.06 314 THR A CA 1
ATOM 2377 C C . THR A 1 314 ? 16.345 5.509 -13.308 1.00 97.06 314 THR A C 1
ATOM 2379 O O . THR A 1 314 ? 16.094 5.295 -12.126 1.00 97.06 314 THR A O 1
ATOM 2382 N N . GLY A 1 315 ? 17.000 6.603 -13.702 1.00 95.62 315 GLY A N 1
ATOM 2383 C CA . GLY A 1 315 ? 17.758 7.470 -12.793 1.00 95.62 315 GLY A CA 1
ATOM 2384 C C . GLY A 1 315 ? 19.141 6.882 -12.506 1.00 95.62 315 GLY A C 1
ATOM 2385 O O . GLY A 1 315 ? 19.768 6.341 -13.416 1.00 95.62 315 GLY A O 1
ATOM 2386 N N . ASP A 1 316 ? 19.575 6.940 -11.253 1.00 97.00 316 ASP A N 1
ATOM 2387 C CA . ASP A 1 316 ? 20.772 6.264 -10.734 1.00 97.00 316 ASP A CA 1
ATOM 2388 C C . ASP A 1 316 ? 20.407 4.957 -9.989 1.00 97.00 316 ASP A C 1
ATOM 2390 O O . ASP A 1 316 ? 21.178 4.430 -9.179 1.00 97.00 316 ASP A O 1
ATOM 2394 N N . ALA A 1 317 ? 19.201 4.437 -10.242 1.00 97.62 317 ALA A N 1
ATOM 2395 C CA . ALA A 1 317 ? 18.637 3.305 -9.528 1.00 97.62 317 ALA A CA 1
ATOM 2396 C C . ALA A 1 317 ? 19.428 2.013 -9.773 1.00 97.62 317 ALA A C 1
ATOM 2398 O O . ALA A 1 317 ? 19.977 1.777 -10.856 1.00 97.62 317 ALA A O 1
ATOM 2399 N N . TYR A 1 318 ? 19.431 1.145 -8.763 1.00 97.25 318 TYR A N 1
ATOM 2400 C CA . TYR A 1 318 ? 19.954 -0.212 -8.850 1.00 97.25 318 TYR A CA 1
ATOM 2401 C C . TYR A 1 318 ? 18.814 -1.234 -8.877 1.00 97.25 318 TYR A C 1
ATOM 2403 O O . TYR A 1 318 ? 17.975 -1.259 -7.975 1.00 97.25 318 TYR A O 1
ATOM 2411 N N . MET A 1 319 ? 18.818 -2.119 -9.875 1.00 97.88 319 MET A N 1
ATOM 2412 C CA . MET A 1 319 ? 17.853 -3.214 -9.996 1.00 97.88 319 MET A CA 1
ATOM 2413 C C . MET A 1 319 ? 18.546 -4.573 -10.053 1.00 97.88 319 MET A C 1
ATOM 2415 O O . MET A 1 319 ? 19.311 -4.847 -10.973 1.00 97.88 319 MET A O 1
ATOM 2419 N N . GLU A 1 320 ? 18.207 -5.478 -9.142 1.00 97.94 320 GLU A N 1
ATOM 2420 C CA . GLU A 1 320 ? 18.516 -6.900 -9.311 1.00 97.94 320 GLU A CA 1
ATOM 2421 C C . GLU A 1 320 ? 17.236 -7.655 -9.652 1.00 97.94 320 GLU A C 1
ATOM 2423 O O . GLU A 1 320 ? 16.349 -7.763 -8.813 1.00 97.94 320 GLU A O 1
ATOM 2428 N N . ALA A 1 321 ? 17.132 -8.220 -10.856 1.00 98.19 321 ALA A N 1
ATOM 2429 C CA . ALA A 1 321 ? 16.001 -9.070 -11.221 1.00 98.19 321 ALA A CA 1
ATOM 2430 C C . ALA A 1 321 ? 16.489 -10.473 -11.586 1.00 98.19 321 ALA A C 1
ATOM 2432 O O . ALA A 1 321 ? 17.212 -10.655 -12.572 1.00 98.19 321 ALA A O 1
ATOM 2433 N N . SER A 1 322 ? 16.096 -11.473 -10.791 1.00 98.38 322 SER A N 1
ATOM 2434 C CA . SER A 1 322 ? 16.492 -12.865 -11.017 1.00 98.38 322 SER A CA 1
ATOM 2435 C C . SER A 1 322 ? 15.327 -13.849 -10.995 1.00 98.38 322 SER A C 1
ATOM 2437 O O . SER A 1 322 ? 14.461 -13.767 -10.128 1.00 98.38 322 SER A O 1
ATOM 2439 N N . ASN A 1 323 ? 15.363 -14.840 -11.890 1.00 98.62 323 ASN A N 1
ATOM 2440 C CA . ASN A 1 323 ? 14.381 -15.933 -11.953 1.00 98.62 323 ASN A CA 1
ATOM 2441 C C . ASN A 1 323 ? 12.928 -15.457 -12.152 1.00 98.62 323 ASN A C 1
ATOM 2443 O O . ASN A 1 323 ? 11.996 -16.063 -11.628 1.00 98.62 323 ASN A O 1
ATOM 2447 N N . ASN A 1 324 ? 12.714 -14.355 -12.872 1.00 98.75 324 ASN A N 1
ATOM 2448 C CA . ASN A 1 324 ? 11.375 -13.825 -13.130 1.00 98.75 324 ASN A CA 1
ATOM 2449 C C . ASN A 1 324 ? 10.826 -14.300 -14.477 1.00 98.75 324 ASN A C 1
ATOM 2451 O O . ASN A 1 324 ? 11.584 -14.582 -15.406 1.00 98.75 324 ASN A O 1
ATOM 2455 N N . VAL A 1 325 ? 9.500 -14.319 -14.596 1.00 98.75 325 VAL A N 1
ATOM 2456 C CA . VAL A 1 325 ? 8.795 -14.513 -15.867 1.00 98.75 325 VAL A CA 1
ATOM 2457 C C . VAL A 1 325 ? 8.189 -13.180 -16.290 1.00 98.75 325 VAL A C 1
ATOM 2459 O O . VAL A 1 325 ? 7.354 -12.619 -15.584 1.00 98.75 325 VAL A O 1
ATOM 2462 N N . ILE A 1 326 ? 8.625 -12.660 -17.434 1.00 98.69 326 ILE A N 1
ATOM 2463 C CA . ILE A 1 326 ? 8.278 -11.328 -17.930 1.00 98.69 326 ILE A CA 1
ATOM 2464 C C . ILE A 1 326 ? 7.685 -11.470 -19.332 1.00 98.69 326 ILE A C 1
ATOM 2466 O O . ILE A 1 326 ? 8.416 -11.680 -20.305 1.00 98.69 326 ILE A O 1
ATOM 2470 N N . PHE A 1 327 ? 6.361 -11.383 -19.452 1.00 98.44 327 PHE A N 1
ATOM 2471 C CA . PHE A 1 327 ? 5.696 -11.761 -20.699 1.00 98.44 327 PHE A CA 1
ATOM 2472 C C . PHE A 1 327 ? 4.544 -10.854 -21.118 1.00 98.44 327 PHE A C 1
ATOM 2474 O O . PHE A 1 327 ? 3.827 -10.322 -20.278 1.00 98.44 327 PHE A O 1
ATOM 2481 N N . SER A 1 328 ? 4.336 -10.716 -22.430 1.00 98.31 328 SER A N 1
ATOM 2482 C CA . SER A 1 328 ? 3.161 -10.027 -22.989 1.00 98.31 328 SER A CA 1
ATOM 2483 C C . SER A 1 328 ? 2.978 -8.586 -22.501 1.00 98.31 328 SER A C 1
ATOM 2485 O O . SER A 1 328 ? 1.856 -8.123 -22.319 1.00 98.31 328 SER A O 1
ATOM 2487 N N . ASN A 1 329 ? 4.079 -7.861 -22.292 1.00 98.50 329 ASN A N 1
ATOM 2488 C CA . ASN A 1 329 ? 4.053 -6.433 -21.974 1.00 98.50 329 ASN A CA 1
ATOM 2489 C C . ASN A 1 329 ? 4.080 -5.590 -23.254 1.00 98.50 329 ASN A C 1
ATOM 2491 O O . ASN A 1 329 ? 4.758 -5.943 -24.216 1.00 98.50 329 ASN A O 1
ATOM 2495 N N . GLY A 1 330 ? 3.346 -4.478 -23.257 1.00 97.69 330 GLY A N 1
ATOM 2496 C CA . GLY A 1 330 ? 3.004 -3.741 -24.473 1.00 97.69 330 GLY A CA 1
ATOM 2497 C C . GLY A 1 330 ? 4.165 -3.040 -25.173 1.00 97.69 330 GLY A C 1
ATOM 2498 O O . GLY A 1 330 ? 4.117 -2.892 -26.387 1.00 97.69 330 GLY A O 1
ATOM 2499 N N . THR A 1 331 ? 5.198 -2.607 -24.448 1.00 95.06 331 THR A N 1
ATOM 2500 C CA . THR A 1 331 ? 6.328 -1.866 -25.045 1.00 95.06 331 THR A CA 1
ATOM 2501 C C . THR A 1 331 ? 7.681 -2.478 -24.744 1.00 95.06 331 THR A C 1
ATOM 2503 O O . THR A 1 331 ? 8.569 -2.438 -25.580 1.00 95.06 331 THR A O 1
ATOM 2506 N N . THR A 1 332 ? 7.917 -2.948 -23.521 1.00 95.06 332 THR A N 1
ATOM 2507 C CA . THR A 1 332 ? 9.243 -3.455 -23.152 1.00 95.06 332 THR A CA 1
ATOM 2508 C C . THR A 1 332 ? 9.112 -4.480 -22.047 1.00 95.06 332 THR A C 1
ATOM 2510 O O . THR A 1 332 ? 8.451 -4.221 -21.045 1.00 95.06 332 THR A O 1
ATOM 2513 N N . GLY A 1 333 ? 9.759 -5.636 -22.198 1.00 96.62 333 GLY A N 1
ATOM 2514 C CA . GLY A 1 333 ? 9.818 -6.633 -21.130 1.00 96.62 333 GLY A CA 1
ATOM 2515 C C . GLY A 1 333 ? 10.650 -6.128 -19.954 1.00 96.62 333 GLY A C 1
ATOM 2516 O O . GLY A 1 333 ? 10.159 -6.032 -18.833 1.00 96.62 333 GLY A O 1
ATOM 2517 N N . MET A 1 334 ? 11.905 -5.763 -20.215 1.00 95.19 334 MET A N 1
ATOM 2518 C CA . MET A 1 334 ? 12.847 -5.341 -19.183 1.00 95.19 334 MET A CA 1
ATOM 2519 C C . MET A 1 334 ? 13.800 -4.263 -19.707 1.00 95.19 334 MET A C 1
ATOM 2521 O O . MET A 1 334 ? 14.299 -4.406 -20.821 1.00 95.19 334 MET A O 1
ATOM 2525 N N . ALA A 1 335 ? 14.065 -3.212 -18.924 1.00 92.00 335 ALA A N 1
ATOM 2526 C CA . ALA A 1 335 ? 14.971 -2.132 -19.328 1.00 92.00 335 ALA A CA 1
ATOM 2527 C C . ALA A 1 335 ? 15.739 -1.486 -18.166 1.00 92.00 335 ALA A C 1
ATOM 2529 O O . ALA A 1 335 ? 15.182 -1.238 -17.097 1.00 92.00 335 ALA A O 1
ATOM 2530 N N . ALA A 1 336 ? 16.993 -1.119 -18.436 1.00 92.44 336 ALA A N 1
ATOM 2531 C CA . ALA A 1 336 ? 17.694 -0.032 -17.757 1.00 92.44 336 ALA A CA 1
ATOM 2532 C C . ALA A 1 336 ? 17.636 1.191 -18.688 1.00 92.44 336 ALA A C 1
ATOM 2534 O O . ALA A 1 336 ? 18.231 1.175 -19.762 1.00 92.44 336 ALA A O 1
ATOM 2535 N N . TRP A 1 337 ? 16.824 2.189 -18.340 1.00 91.62 337 TRP A N 1
ATOM 2536 C CA . TRP A 1 337 ? 16.394 3.238 -19.274 1.00 91.62 337 TRP A CA 1
ATOM 2537 C C . TRP A 1 337 ? 17.312 4.469 -19.299 1.00 91.62 337 TRP A C 1
ATOM 2539 O O . TRP A 1 337 ? 17.380 5.170 -20.305 1.00 91.62 337 TRP A O 1
ATOM 2549 N N . SER A 1 338 ? 18.024 4.750 -18.209 1.00 92.31 338 SER A N 1
ATOM 2550 C CA . SER A 1 338 ? 18.987 5.856 -18.109 1.00 92.31 338 SER A CA 1
ATOM 2551 C C . SER A 1 338 ? 20.426 5.350 -18.184 1.00 92.31 338 SER A C 1
ATOM 2553 O O . SER A 1 338 ? 20.714 4.217 -17.807 1.00 92.31 338 SER A O 1
ATOM 2555 N N . SER A 1 339 ? 21.354 6.221 -18.597 1.00 93.56 339 SER A N 1
ATOM 2556 C CA . SER A 1 339 ? 22.793 5.912 -18.667 1.00 93.56 339 SER A CA 1
ATOM 2557 C C . SER A 1 339 ? 23.408 5.509 -17.325 1.00 93.56 339 SER A C 1
ATOM 2559 O O . SER A 1 339 ? 24.429 4.829 -17.305 1.00 93.56 339 SER A O 1
ATOM 2561 N N . ASN A 1 340 ? 22.796 5.940 -16.220 1.00 96.25 340 ASN A N 1
ATOM 2562 C CA . ASN A 1 340 ? 23.288 5.699 -14.867 1.00 96.25 340 ASN A CA 1
ATOM 2563 C C . ASN A 1 340 ? 22.547 4.559 -14.155 1.00 96.25 340 ASN A C 1
ATOM 2565 O O . ASN A 1 340 ? 22.994 4.113 -13.096 1.00 96.25 340 ASN A O 1
ATOM 2569 N N . ALA A 1 341 ? 21.430 4.075 -14.715 1.00 96.31 341 ALA A N 1
ATOM 2570 C CA . ALA A 1 341 ? 20.735 2.936 -14.141 1.00 96.31 341 ALA A CA 1
ATOM 2571 C C . ALA A 1 341 ? 21.639 1.709 -14.235 1.00 96.31 341 ALA A C 1
ATOM 2573 O O . ALA A 1 341 ? 22.209 1.396 -15.281 1.00 96.31 341 ALA A O 1
ATOM 2574 N N . ARG A 1 342 ? 21.751 0.997 -13.120 1.00 95.00 342 ARG A N 1
ATOM 2575 C CA . ARG A 1 342 ? 22.630 -0.161 -12.970 1.00 95.00 342 ARG A CA 1
ATOM 2576 C C . ARG A 1 342 ? 21.844 -1.350 -12.453 1.00 95.00 342 ARG A C 1
ATOM 2578 O O . ARG A 1 342 ? 20.769 -1.206 -11.876 1.00 95.00 342 ARG A O 1
ATOM 2585 N N . GLY A 1 343 ? 22.374 -2.548 -12.649 1.00 91.50 343 GLY A N 1
ATOM 2586 C CA . GLY A 1 343 ? 21.669 -3.726 -12.186 1.00 91.50 343 GLY A CA 1
ATOM 2587 C C . GLY A 1 343 ? 22.256 -5.044 -12.638 1.00 91.50 343 GLY A C 1
ATOM 2588 O O . GLY A 1 343 ? 23.207 -5.096 -13.417 1.00 91.50 343 GLY A O 1
ATOM 2589 N N . VAL A 1 344 ? 21.645 -6.111 -12.139 1.00 94.94 344 VAL A N 1
ATOM 2590 C CA . VAL A 1 344 ? 21.949 -7.491 -12.506 1.00 94.94 344 VAL A CA 1
ATOM 2591 C C . VAL A 1 344 ? 20.661 -8.162 -12.948 1.00 94.94 344 VAL A C 1
ATOM 2593 O O . VAL A 1 344 ? 19.688 -8.243 -12.199 1.00 94.94 344 VAL A O 1
ATOM 2596 N N . PHE A 1 345 ? 20.679 -8.692 -14.166 1.00 94.88 345 PHE A N 1
ATOM 2597 C CA . PHE A 1 345 ? 19.569 -9.439 -14.735 1.00 94.88 345 PHE A CA 1
ATOM 2598 C C . PHE A 1 345 ? 20.031 -10.855 -15.055 1.00 94.88 345 PHE A C 1
ATOM 2600 O O . PHE A 1 345 ? 20.873 -11.050 -15.928 1.00 94.88 345 PHE A O 1
ATOM 2607 N N . ARG A 1 346 ? 19.499 -11.854 -14.347 1.00 97.19 346 ARG A N 1
ATOM 2608 C CA . ARG A 1 346 ? 19.936 -13.251 -14.500 1.00 97.19 346 ARG A CA 1
ATOM 2609 C C . ARG A 1 346 ? 18.767 -14.225 -14.474 1.00 97.19 346 ARG A C 1
ATOM 2611 O O . ARG A 1 346 ? 17.841 -14.072 -13.688 1.00 97.19 346 ARG A O 1
ATOM 2618 N N . ASN A 1 347 ? 18.834 -15.255 -15.313 1.00 98.12 347 ASN A N 1
ATOM 2619 C CA . ASN A 1 347 ? 17.877 -16.368 -15.323 1.00 98.12 347 ASN A CA 1
ATOM 2620 C C . ASN A 1 347 ? 16.400 -15.944 -15.471 1.00 98.12 347 ASN A C 1
ATOM 2622 O O . ASN A 1 347 ? 15.510 -16.619 -14.964 1.00 98.12 347 ASN A O 1
ATOM 2626 N N . ASN A 1 348 ? 16.121 -14.818 -16.130 1.00 98.25 348 ASN A N 1
ATOM 2627 C CA . ASN A 1 348 ? 14.748 -14.388 -16.392 1.00 98.25 348 ASN A CA 1
ATOM 2628 C C . ASN A 1 348 ? 14.245 -15.005 -17.704 1.00 98.25 348 ASN A C 1
ATOM 2630 O O . ASN A 1 348 ? 14.994 -15.095 -18.676 1.00 98.25 348 ASN A O 1
ATOM 2634 N N . ILE A 1 349 ? 12.967 -15.374 -17.746 1.00 98.50 349 ILE A N 1
ATOM 2635 C CA . ILE A 1 349 ? 12.265 -15.766 -18.971 1.00 98.50 349 ILE A CA 1
ATOM 2636 C C . ILE A 1 349 ? 11.542 -14.529 -19.498 1.00 98.50 349 ILE A C 1
ATOM 2638 O O . ILE A 1 349 ? 10.637 -14.021 -18.838 1.00 98.50 349 ILE A O 1
ATOM 2642 N N . ILE A 1 350 ? 11.938 -14.043 -20.677 1.00 98.19 350 ILE A N 1
ATOM 2643 C CA . ILE A 1 350 ? 11.383 -12.831 -21.292 1.00 98.19 350 ILE A CA 1
ATOM 2644 C C . ILE A 1 350 ? 10.832 -13.190 -22.670 1.00 98.19 350 ILE A C 1
ATOM 2646 O O . ILE A 1 350 ? 11.598 -13.563 -23.554 1.00 98.19 350 ILE A O 1
ATOM 2650 N N . ALA A 1 351 ? 9.514 -13.100 -22.856 1.00 98.19 351 ALA A N 1
ATOM 2651 C CA . ALA A 1 351 ? 8.864 -13.553 -24.088 1.00 98.19 351 ALA A CA 1
ATOM 2652 C C . ALA A 1 351 ? 7.658 -12.690 -24.479 1.00 98.19 351 ALA A C 1
ATOM 2654 O O . ALA A 1 351 ? 6.922 -12.213 -23.621 1.00 98.19 351 ALA A O 1
ATOM 2655 N N . ASN A 1 352 ? 7.422 -12.538 -25.784 1.00 97.81 352 ASN A N 1
ATOM 2656 C CA . ASN A 1 352 ? 6.235 -11.878 -26.346 1.00 97.81 352 ASN A CA 1
ATOM 2657 C C . ASN A 1 352 ? 5.996 -10.446 -25.837 1.00 97.81 352 ASN A C 1
ATOM 2659 O O . ASN A 1 352 ? 4.851 -10.050 -25.663 1.00 97.81 352 ASN A O 1
ATOM 2663 N N . ASN A 1 353 ? 7.057 -9.689 -25.560 1.00 97.88 353 ASN A N 1
ATOM 2664 C CA . ASN A 1 353 ? 6.945 -8.268 -25.229 1.00 97.88 353 ASN A CA 1
ATOM 2665 C C . ASN A 1 353 ? 7.096 -7.430 -26.511 1.00 97.88 353 ASN A C 1
ATOM 2667 O O . ASN A 1 353 ? 7.664 -7.932 -27.482 1.00 97.88 353 ASN A O 1
ATOM 2671 N N . GLY A 1 354 ? 6.554 -6.209 -26.497 1.00 93.00 354 GLY A N 1
ATOM 2672 C CA . GLY A 1 354 ? 6.620 -5.256 -27.613 1.00 93.00 354 GLY A CA 1
ATOM 2673 C C . GLY A 1 354 ? 8.017 -4.780 -27.981 1.00 93.00 354 GLY A C 1
ATOM 2674 O O . GLY A 1 354 ? 8.964 -5.027 -27.193 1.00 93.00 354 GLY A O 1
#